Protein AF-V4AV56-F1 (afdb_monomer_lite)

Foldseek 3Di:
DDDPPPPPPPDDPDPPDKDKDKCLVQLQQPQADDAQWAKAWDAKAFFQDRHHDDPQLVLQCCVQGGLARGRNQFSSCLLVVCQCVPPDPRRNTMMIIIDIDRHDSQWDKHWLLDPPRAADAAPDQFAKDWDFKAAFTNRHGDDPVLVCVCCVQGGRHRGDHSVVNCVVPVVRSVPPRSSRNTIMIIIHTDHSVCSVVCVVPPDD

pLDDT: mean 80.79, std 15.7, range [29.0, 95.06]

Radius of gyration: 19.49 Å; chains: 1; bounding box: 40×67×51 Å

Organism: Lottia gigantea (NCBI:txid225164)

Sequence (204 aa):
MWTIVKKFQHRKPYPDKLYSSEICSSNGHDIQCGEGEKVAIKNLECGSGSHACAPFINRTIFAVCNGQRYCGDLDLRSMVNVYCDNLVVSARKIDVYYRCETGTSTSCRVNVCPENSPGLKCLNGGVIHVKKVFCKYEGVICSWETYVTLYTLCEARSQCSAGALKTVLPVYCEEPEVSQRNVLVDYVCINSRYLFLLKNTDIR

Structure (mmCIF, N/CA/C/O backbone):
data_AF-V4AV56-F1
#
_entry.id   AF-V4AV56-F1
#
loop_
_atom_site.group_PDB
_atom_site.id
_atom_site.type_symbol
_atom_site.label_atom_id
_atom_site.label_alt_id
_atom_site.label_comp_id
_atom_site.label_asym_id
_atom_site.label_entity_id
_atom_site.label_seq_id
_atom_site.pdbx_PDB_ins_code
_atom_site.Cartn_x
_atom_site.Cartn_y
_atom_site.Cartn_z
_atom_site.occupancy
_atom_site.B_iso_or_equiv
_atom_site.auth_seq_id
_atom_site.auth_comp_id
_atom_site.auth_asym_id
_atom_site.auth_atom_id
_atom_site.pdbx_PDB_model_num
ATOM 1 N N . MET A 1 1 ? -26.982 -50.909 16.722 1.00 36.97 1 MET A N 1
ATOM 2 C CA . MET A 1 1 ? -25.858 -49.974 16.940 1.00 36.97 1 MET A CA 1
ATOM 3 C C . MET A 1 1 ? -25.319 -49.613 15.559 1.00 36.97 1 MET A C 1
ATOM 5 O O . MET A 1 1 ? -24.681 -50.453 14.945 1.00 36.97 1 MET A O 1
ATOM 9 N N . TRP A 1 2 ? -25.712 -48.468 14.992 1.00 29.00 2 TRP A N 1
ATOM 10 C CA . TRP A 1 2 ? -25.329 -48.076 13.626 1.00 29.00 2 TRP A CA 1
ATOM 11 C C . TRP A 1 2 ? -24.219 -47.027 13.688 1.00 29.00 2 TRP A C 1
ATOM 13 O O . TRP A 1 2 ? -24.427 -45.918 14.177 1.00 29.00 2 TRP A O 1
ATOM 23 N N . THR A 1 3 ? -23.033 -47.400 13.217 1.00 36.12 3 THR A N 1
ATOM 24 C CA . THR A 1 3 ? -21.854 -46.537 13.147 1.00 36.12 3 THR A CA 1
ATOM 25 C C . THR A 1 3 ? -22.002 -45.586 11.961 1.00 36.12 3 THR A C 1
ATOM 27 O O . THR A 1 3 ? -21.909 -45.998 10.806 1.00 36.12 3 THR A O 1
ATOM 30 N N . ILE A 1 4 ? -22.241 -44.301 12.228 1.00 40.47 4 ILE A N 1
ATOM 31 C CA . ILE A 1 4 ? -22.214 -43.254 11.201 1.00 40.47 4 ILE A CA 1
ATOM 32 C C . ILE A 1 4 ? -20.749 -42.987 10.848 1.00 40.47 4 ILE A C 1
ATOM 34 O O . ILE A 1 4 ? -20.041 -42.263 11.547 1.00 40.47 4 ILE A O 1
ATOM 38 N N . VAL A 1 5 ? -20.291 -43.567 9.741 1.00 38.03 5 VAL A N 1
ATOM 39 C CA . VAL A 1 5 ? -19.028 -43.185 9.104 1.00 38.03 5 VAL A CA 1
ATOM 40 C C . VAL A 1 5 ? -19.242 -41.815 8.456 1.00 38.03 5 VAL A C 1
ATOM 42 O O . VAL A 1 5 ? -19.832 -41.706 7.380 1.00 38.03 5 VAL A O 1
ATOM 45 N N . LYS A 1 6 ? -18.787 -40.743 9.117 1.00 40.00 6 LYS A N 1
ATOM 46 C CA . LYS A 1 6 ? -18.680 -39.417 8.494 1.00 40.00 6 LYS A CA 1
ATOM 47 C C . LYS A 1 6 ? -17.660 -39.509 7.358 1.00 40.00 6 LYS A C 1
ATOM 49 O O . LYS A 1 6 ? -16.456 -39.472 7.596 1.00 40.00 6 LYS A O 1
ATOM 54 N N . LYS A 1 7 ? -18.141 -39.621 6.117 1.00 34.41 7 LYS A N 1
ATOM 55 C CA . LYS A 1 7 ? -17.337 -39.338 4.924 1.00 34.41 7 LYS A CA 1
ATOM 56 C C . LYS A 1 7 ? -16.814 -37.909 5.052 1.00 34.41 7 LYS A C 1
ATOM 58 O O . LYS A 1 7 ? -17.582 -36.956 4.937 1.00 34.41 7 LYS A O 1
ATOM 63 N N . PHE A 1 8 ? -15.513 -37.771 5.295 1.00 38.09 8 PHE A N 1
ATOM 64 C CA . PHE A 1 8 ? -14.785 -36.542 5.019 1.00 38.09 8 PHE A CA 1
ATOM 65 C C . PHE A 1 8 ? -15.005 -36.219 3.539 1.00 38.09 8 PHE A C 1
ATOM 67 O O . PHE A 1 8 ? -14.462 -36.876 2.653 1.00 38.09 8 PHE A O 1
ATOM 74 N N . GLN A 1 9 ? -15.869 -35.242 3.264 1.00 34.97 9 GLN A N 1
ATOM 75 C CA . GLN A 1 9 ? -15.923 -34.614 1.956 1.00 34.97 9 GLN A CA 1
ATOM 76 C C . GLN A 1 9 ? -14.576 -33.925 1.750 1.00 34.97 9 GLN A C 1
ATOM 78 O O . GLN A 1 9 ? -14.313 -32.864 2.317 1.00 34.97 9 GLN A O 1
ATOM 83 N N . HIS A 1 10 ? -13.714 -34.552 0.951 1.00 34.09 10 HIS A N 1
ATOM 84 C CA . HIS A 1 10 ? -12.633 -33.861 0.269 1.00 34.09 10 HIS A CA 1
ATOM 85 C C . HIS A 1 10 ? -13.235 -32.618 -0.392 1.00 34.09 10 HIS A C 1
ATOM 87 O O . HIS A 1 10 ? -14.027 -32.728 -1.331 1.00 34.09 10 HIS A O 1
ATOM 93 N N . ARG A 1 11 ? -12.908 -31.431 0.135 1.00 38.03 11 ARG A N 1
ATOM 94 C CA . ARG A 1 11 ? -13.179 -30.175 -0.562 1.00 38.03 11 ARG A CA 1
ATOM 95 C C . ARG A 1 11 ? -12.502 -30.292 -1.924 1.00 38.03 11 ARG A C 1
ATOM 97 O O . ARG A 1 11 ? -11.294 -30.513 -1.988 1.00 38.03 11 ARG A O 1
ATOM 104 N N . LYS A 1 12 ? -13.290 -30.208 -2.997 1.00 33.47 12 LYS A N 1
ATOM 105 C CA . LYS A 1 12 ? -12.759 -30.091 -4.357 1.00 33.47 12 LYS A CA 1
ATOM 106 C C . LYS A 1 12 ? -11.788 -28.897 -4.386 1.00 33.47 12 LYS A C 1
ATOM 108 O O . LYS A 1 12 ? -12.132 -27.867 -3.801 1.00 33.47 12 LYS A O 1
ATOM 113 N N . PRO A 1 13 ? -10.606 -29.019 -5.014 1.00 45.25 13 PRO A N 1
ATOM 114 C CA . PRO A 1 13 ? -9.716 -27.882 -5.195 1.00 45.25 13 PRO A CA 1
ATOM 115 C C . PRO A 1 13 ? -10.473 -26.808 -5.983 1.00 45.25 13 PRO A C 1
ATOM 117 O O . PRO A 1 13 ? -11.086 -27.103 -7.011 1.00 45.25 13 PRO A O 1
ATOM 120 N N . TYR A 1 14 ? -10.506 -25.590 -5.443 1.00 48.38 14 TYR A N 1
ATOM 121 C CA . TYR A 1 14 ? -11.048 -24.419 -6.129 1.00 48.38 14 TYR A CA 1
ATOM 122 C C . TYR A 1 14 ? -10.356 -24.258 -7.494 1.00 48.38 14 TYR A C 1
ATOM 124 O O . TYR A 1 14 ? -9.197 -24.656 -7.628 1.00 48.38 14 TYR A O 1
ATOM 132 N N . PRO A 1 15 ? -11.037 -23.719 -8.522 1.00 51.00 15 PRO A N 1
ATOM 133 C CA . PRO A 1 15 ? -10.416 -23.539 -9.824 1.00 51.00 15 PRO A CA 1
ATOM 134 C C . PRO A 1 15 ? -9.201 -22.619 -9.687 1.00 51.00 15 PRO A C 1
ATOM 136 O O . PRO A 1 15 ? -9.301 -21.503 -9.183 1.00 51.00 15 PRO A O 1
ATOM 139 N N . ASP A 1 16 ? -8.064 -23.118 -10.160 1.00 66.62 16 ASP A N 1
ATOM 140 C CA . ASP A 1 16 ? -6.722 -22.536 -10.105 1.00 66.62 16 ASP A CA 1
ATOM 141 C C . ASP A 1 16 ? -6.573 -21.310 -11.037 1.00 66.62 16 ASP A C 1
ATOM 143 O O . ASP A 1 16 ? -5.622 -21.190 -11.811 1.00 66.62 16 ASP A O 1
ATOM 147 N N . LYS A 1 17 ? -7.555 -20.400 -11.030 1.00 85.75 17 LYS A N 1
ATOM 148 C CA . LYS A 1 17 ? -7.586 -19.249 -11.934 1.00 85.75 17 LYS A CA 1
ATOM 149 C C . LYS A 1 17 ? -6.488 -18.266 -11.538 1.00 85.75 17 LYS A C 1
ATOM 151 O O . LYS A 1 17 ? -6.514 -17.680 -10.458 1.00 85.75 17 LYS A O 1
ATOM 156 N N . LEU A 1 18 ? -5.517 -18.115 -12.431 1.00 92.81 18 LEU A N 1
ATOM 157 C CA . LEU A 1 18 ? -4.477 -17.103 -12.338 1.00 92.81 18 LEU A CA 1
ATOM 158 C C . LEU A 1 18 ? -5.011 -15.794 -12.930 1.00 92.81 18 LEU A C 1
ATOM 160 O O . LEU A 1 18 ? -5.512 -15.780 -14.054 1.00 92.81 18 LEU A O 1
ATOM 164 N N . TYR A 1 19 ? -4.912 -14.718 -12.160 1.00 94.19 19 TYR A N 1
ATOM 165 C CA . TYR A 1 19 ? -5.236 -13.359 -12.577 1.00 94.19 19 TYR A CA 1
ATOM 166 C C . TYR A 1 19 ? -3.949 -12.606 -12.904 1.00 94.19 19 TYR A C 1
ATOM 168 O O . TYR A 1 19 ? -2.897 -12.910 -12.339 1.00 94.19 19 TYR A O 1
ATOM 176 N N . SER A 1 20 ? -4.044 -11.620 -13.791 1.00 93.31 20 SER A N 1
ATOM 177 C CA . SER A 1 20 ? -2.953 -10.710 -14.135 1.00 93.31 20 SER A CA 1
ATOM 178 C C . SER A 1 20 ? -3.416 -9.265 -13.988 1.00 93.31 20 SER A C 1
ATOM 180 O O . SER A 1 20 ? -4.529 -8.942 -14.402 1.00 93.31 20 SER A O 1
ATOM 182 N N . SER A 1 21 ? -2.563 -8.405 -13.441 1.00 93.62 21 SER A N 1
ATOM 183 C CA . SER A 1 21 ? -2.812 -6.968 -13.293 1.00 93.62 21 SER A CA 1
ATOM 184 C C . SER A 1 21 ? -1.551 -6.185 -13.626 1.00 93.62 21 SER A C 1
ATOM 186 O O . SER A 1 21 ? -0.475 -6.546 -13.161 1.00 93.62 21 SER A O 1
ATOM 188 N N . GLU A 1 22 ? -1.687 -5.084 -14.357 1.00 92.75 22 GLU A N 1
ATOM 189 C CA . GLU A 1 22 ? -0.562 -4.233 -14.755 1.00 92.75 22 GLU A CA 1
ATOM 190 C C . GLU A 1 22 ? -0.519 -2.991 -13.850 1.00 92.75 22 GLU A C 1
ATOM 192 O O . GLU A 1 22 ? -1.458 -2.193 -13.833 1.00 92.75 22 GLU A O 1
ATOM 197 N N . ILE A 1 23 ? 0.518 -2.849 -13.018 1.00 92.31 23 ILE A N 1
ATOM 198 C CA . ILE A 1 23 ? 0.554 -1.814 -11.965 1.00 92.31 23 ILE A CA 1
ATOM 199 C C . ILE A 1 23 ? 0.694 -0.404 -12.541 1.00 92.31 23 ILE A C 1
ATOM 201 O O . ILE A 1 23 ? 0.105 0.528 -11.991 1.00 92.31 23 ILE A O 1
ATOM 205 N N . CYS A 1 24 ? 1.469 -0.209 -13.609 1.00 89.81 24 CYS A N 1
ATOM 206 C CA . CYS A 1 24 ? 1.784 1.137 -14.077 1.00 89.81 24 CYS A CA 1
ATOM 207 C C . CYS A 1 24 ? 0.565 1.855 -14.670 1.00 89.81 24 CYS A C 1
ATOM 209 O O . CYS A 1 24 ? 0.517 3.083 -14.601 1.00 89.81 24 CYS A O 1
ATOM 211 N N . SER A 1 25 ? -0.432 1.125 -15.181 1.00 87.69 25 SER A N 1
ATOM 212 C CA . SER A 1 25 ? -1.730 1.683 -15.589 1.00 87.69 25 SER A CA 1
ATOM 213 C C . SER A 1 25 ? -2.788 1.656 -14.484 1.00 87.69 25 SER A C 1
ATOM 215 O O . SER A 1 25 ? -3.523 2.630 -14.340 1.00 87.69 25 SER A O 1
ATOM 217 N N . SER A 1 26 ? -2.873 0.581 -13.693 1.00 86.56 26 SER A N 1
ATOM 218 C CA . SER A 1 26 ? -3.973 0.386 -12.731 1.00 86.56 26 SER A CA 1
ATOM 219 C C . SER A 1 26 ? -3.709 0.947 -11.335 1.00 86.56 26 SER A C 1
ATOM 221 O O . SER A 1 26 ? -4.614 0.966 -10.507 1.00 86.56 26 SER A O 1
ATOM 223 N N . ASN A 1 27 ? -2.470 1.322 -11.012 1.00 87.94 27 ASN A N 1
ATOM 224 C CA . ASN A 1 27 ? -2.034 1.654 -9.650 1.00 87.94 27 ASN A CA 1
ATOM 225 C C . ASN A 1 27 ? -2.325 0.558 -8.597 1.00 87.94 27 ASN A C 1
ATOM 227 O O . ASN A 1 27 ? -2.362 0.824 -7.397 1.00 87.94 27 ASN A O 1
ATOM 231 N N . GLY A 1 28 ? -2.546 -0.688 -9.030 1.00 86.94 28 GLY A N 1
ATOM 232 C CA . GLY A 1 28 ? -2.928 -1.793 -8.148 1.00 86.94 28 GLY A CA 1
ATOM 233 C C . GLY A 1 28 ? -4.425 -1.900 -7.848 1.00 86.94 28 GLY A C 1
ATOM 234 O O . GLY A 1 28 ? -4.807 -2.796 -7.095 1.00 86.94 28 GLY A O 1
ATOM 235 N N . HIS A 1 29 ? -5.278 -1.049 -8.433 1.00 87.75 29 HIS A N 1
ATOM 236 C CA . HIS A 1 29 ? -6.737 -1.119 -8.262 1.00 87.75 29 HIS A CA 1
ATOM 237 C C . HIS A 1 29 ? -7.338 -2.445 -8.753 1.00 87.75 29 HIS A C 1
ATOM 239 O O . HIS A 1 29 ? -8.328 -2.909 -8.192 1.00 87.75 29 HIS A O 1
ATOM 245 N N . ASP A 1 30 ? -6.704 -3.099 -9.726 1.00 91.88 30 ASP A N 1
ATOM 246 C CA . ASP A 1 30 ? -7.193 -4.362 -10.289 1.00 91.88 30 ASP A CA 1
ATOM 247 C C . ASP A 1 30 ? -6.760 -5.600 -9.478 1.00 91.88 30 ASP A C 1
ATOM 249 O O . ASP A 1 30 ? -7.160 -6.728 -9.782 1.00 91.88 30 ASP A O 1
ATOM 253 N N . ILE A 1 31 ? -5.947 -5.423 -8.429 1.00 92.50 31 ILE A N 1
ATOM 254 C CA . ILE A 1 31 ? -5.491 -6.510 -7.555 1.00 92.50 31 ILE A CA 1
ATOM 255 C C . ILE A 1 31 ? -6.462 -6.625 -6.375 1.00 92.50 31 ILE A C 1
ATOM 257 O O . ILE A 1 31 ? -6.295 -5.973 -5.337 1.00 92.50 31 ILE A O 1
ATOM 261 N N . GLN A 1 32 ? -7.489 -7.462 -6.541 1.00 91.94 32 GLN A N 1
ATOM 262 C CA . GLN A 1 32 ? -8.515 -7.695 -5.526 1.00 91.94 32 GLN A CA 1
ATOM 263 C C . GLN A 1 32 ? -9.018 -9.143 -5.499 1.00 91.94 32 GLN A C 1
ATOM 265 O O . GLN A 1 32 ? -9.059 -9.819 -6.524 1.00 91.94 32 GLN A O 1
ATOM 270 N N . CYS A 1 33 ? -9.466 -9.586 -4.326 1.00 90.12 33 CYS A N 1
ATOM 271 C CA . CYS A 1 33 ? -10.107 -10.880 -4.103 1.00 90.12 33 CYS A CA 1
ATOM 272 C C . CYS A 1 33 ? -11.464 -10.737 -3.398 1.00 90.12 33 CYS A C 1
ATOM 274 O O . CYS A 1 33 ? -11.784 -9.686 -2.834 1.00 90.12 33 CYS A O 1
ATOM 276 N N . GLY A 1 34 ? -12.272 -11.801 -3.440 1.00 86.56 34 GLY A N 1
ATOM 277 C CA . GLY A 1 34 ? -13.596 -11.830 -2.826 1.00 86.56 34 GLY A CA 1
ATOM 278 C C . GLY A 1 34 ? -13.567 -11.804 -1.295 1.00 86.56 34 GLY A C 1
ATOM 279 O O . GLY A 1 34 ? -12.519 -11.808 -0.644 1.00 86.56 34 GLY A O 1
ATOM 280 N N . GLU A 1 35 ? -14.750 -11.774 -0.681 1.00 82.81 35 GLU A N 1
ATOM 281 C CA . GLU A 1 35 ? -14.861 -11.944 0.770 1.00 82.81 35 GLU A CA 1
ATOM 282 C C . GLU A 1 35 ? -14.357 -13.326 1.212 1.00 82.81 35 GLU A C 1
ATOM 284 O O . GLU A 1 35 ? -14.666 -14.343 0.597 1.00 82.81 35 GLU A O 1
ATOM 289 N N . GLY A 1 36 ? -13.580 -13.366 2.300 1.00 82.19 36 GLY A N 1
ATOM 290 C CA . GLY A 1 36 ? -12.980 -14.607 2.808 1.00 82.19 36 GLY A CA 1
ATOM 291 C C . GLY A 1 36 ? -11.763 -15.105 2.019 1.00 82.19 36 GLY A C 1
ATOM 292 O O . GLY A 1 36 ? -11.238 -16.179 2.329 1.00 82.19 36 GLY A O 1
ATOM 293 N N . GLU A 1 37 ? -11.303 -14.329 1.038 1.00 89.44 37 GLU A N 1
ATOM 294 C CA . GLU A 1 37 ? -10.126 -14.615 0.227 1.00 89.44 37 GLU A CA 1
ATOM 295 C C . GLU A 1 37 ? -9.027 -13.568 0.429 1.00 89.44 37 GLU A C 1
ATOM 297 O O . GLU A 1 37 ? -9.255 -12.445 0.894 1.00 89.44 37 GLU A O 1
ATOM 302 N N . LYS A 1 38 ? -7.813 -13.951 0.042 1.00 90.81 38 LYS A N 1
ATOM 303 C CA . LYS A 1 38 ? -6.632 -13.092 0.039 1.00 90.81 38 LYS A CA 1
ATOM 304 C C . LYS A 1 38 ? -5.843 -13.262 -1.251 1.00 90.81 38 LYS A C 1
ATOM 306 O O . LYS A 1 38 ? -5.797 -14.348 -1.830 1.00 90.81 38 LYS A O 1
ATOM 311 N N . VAL A 1 39 ? -5.178 -12.189 -1.652 1.00 92.50 39 VAL A N 1
ATOM 312 C CA . VAL A 1 39 ? -4.242 -12.147 -2.769 1.00 92.50 39 VAL A CA 1
ATOM 313 C C . VAL A 1 39 ? -3.026 -12.999 -2.418 1.00 92.50 39 VAL A C 1
ATOM 315 O O . VAL A 1 39 ? -2.358 -12.771 -1.410 1.00 92.50 39 VAL A O 1
ATOM 318 N N . ALA A 1 40 ? -2.729 -13.977 -3.263 1.00 93.56 40 ALA A N 1
ATOM 319 C CA . ALA A 1 40 ? -1.521 -14.783 -3.223 1.00 93.56 40 ALA A CA 1
ATOM 320 C C . ALA A 1 40 ? -0.735 -14.544 -4.512 1.00 93.56 40 ALA A C 1
ATOM 322 O O . ALA A 1 40 ? -1.078 -15.080 -5.572 1.00 93.56 40 ALA A O 1
ATOM 323 N N . ILE A 1 41 ? 0.305 -13.718 -4.431 1.00 93.75 41 ILE A N 1
ATOM 324 C CA . ILE A 1 41 ? 1.138 -13.380 -5.587 1.00 93.75 41 ILE A CA 1
ATOM 325 C C . ILE A 1 41 ? 1.972 -14.604 -5.963 1.00 93.75 41 ILE A C 1
ATOM 327 O O . ILE A 1 41 ? 2.577 -15.252 -5.108 1.00 93.75 41 ILE A O 1
ATOM 331 N N . LYS A 1 42 ? 1.962 -14.950 -7.250 1.00 94.19 42 LYS A N 1
ATOM 332 C CA . LYS A 1 42 ? 2.682 -16.101 -7.803 1.00 94.19 42 LYS A CA 1
ATOM 333 C C . LYS A 1 42 ? 3.918 -15.679 -8.574 1.00 94.19 42 LYS A C 1
ATOM 335 O O . LYS A 1 42 ? 4.949 -16.326 -8.436 1.00 94.19 42 LYS A O 1
ATOM 340 N N . ASN A 1 43 ? 3.817 -14.614 -9.366 1.00 92.25 43 ASN A N 1
ATOM 341 C CA . ASN A 1 43 ? 4.941 -14.101 -10.137 1.00 92.25 43 ASN A CA 1
ATOM 342 C C . ASN A 1 43 ? 4.799 -12.601 -10.421 1.00 92.25 43 ASN A C 1
ATOM 344 O O . ASN A 1 43 ? 3.695 -12.055 -10.376 1.00 92.25 43 ASN A O 1
ATOM 348 N N . LEU A 1 44 ? 5.927 -11.970 -10.743 1.00 92.62 44 LEU A N 1
ATOM 349 C CA . LEU A 1 44 ? 6.035 -10.589 -11.198 1.00 92.62 44 LEU A CA 1
ATOM 350 C C . LEU A 1 44 ? 6.928 -10.539 -12.436 1.00 92.62 44 LEU A C 1
ATOM 352 O O . LEU A 1 44 ? 8.053 -11.043 -12.405 1.00 92.62 44 LEU A O 1
ATOM 356 N N . GLU A 1 45 ? 6.446 -9.900 -13.493 1.00 92.12 45 GLU A N 1
ATOM 357 C CA . GLU A 1 45 ? 7.205 -9.672 -14.724 1.00 92.12 45 GLU A CA 1
ATOM 358 C C . GLU A 1 45 ? 7.337 -8.172 -14.987 1.00 92.12 45 GLU A C 1
ATOM 360 O O . GLU A 1 45 ? 6.408 -7.407 -14.731 1.00 92.12 45 GLU A O 1
ATOM 365 N N . CYS A 1 46 ? 8.500 -7.747 -15.479 1.00 89.00 46 CYS A N 1
ATOM 366 C CA . CYS A 1 46 ? 8.800 -6.343 -15.737 1.00 89.00 46 CYS A CA 1
ATOM 367 C C . CYS A 1 46 ? 9.214 -6.108 -17.196 1.00 89.00 46 CYS A C 1
ATOM 369 O O . CYS A 1 46 ? 10.061 -6.815 -17.734 1.00 89.00 46 CYS A O 1
ATOM 371 N N . GLY A 1 47 ? 8.678 -5.054 -17.812 1.00 83.62 47 GLY A N 1
ATOM 372 C CA . GLY A 1 47 ? 8.936 -4.674 -19.202 1.00 83.62 47 GLY A CA 1
ATOM 373 C C . GLY A 1 47 ? 8.201 -5.524 -20.246 1.00 83.62 47 GLY A C 1
ATOM 374 O O . GLY A 1 47 ? 7.307 -6.313 -19.949 1.00 83.62 47 GLY A O 1
ATOM 375 N N . SER A 1 48 ? 8.549 -5.325 -21.515 1.00 70.94 48 SER A N 1
ATOM 376 C CA . SER A 1 48 ? 7.979 -6.041 -22.652 1.00 70.94 48 SER A CA 1
ATOM 377 C C . SER A 1 48 ? 8.619 -7.428 -22.774 1.00 70.94 48 SER A C 1
ATOM 379 O O . SER A 1 48 ? 9.657 -7.592 -23.415 1.00 70.94 48 SER A O 1
ATOM 381 N N . GLY A 1 49 ? 8.010 -8.419 -22.124 1.00 65.69 49 GLY A N 1
ATOM 382 C CA . GLY A 1 49 ? 8.414 -9.831 -22.131 1.00 65.69 49 GLY A CA 1
ATOM 383 C C . GLY A 1 49 ? 8.475 -10.419 -20.718 1.00 65.69 49 GLY A C 1
ATOM 384 O O . GLY A 1 49 ? 8.407 -9.678 -19.746 1.00 65.69 49 GLY A O 1
ATOM 385 N N . SER A 1 50 ? 8.660 -11.736 -20.595 1.00 70.75 50 SER A N 1
ATOM 386 C CA . SER A 1 50 ? 8.739 -12.450 -19.305 1.00 70.75 50 SER A CA 1
ATOM 387 C C . SER A 1 50 ? 10.075 -12.249 -18.571 1.00 70.75 50 SER A C 1
ATOM 389 O O . SER A 1 50 ? 10.763 -13.209 -18.223 1.00 70.75 50 SER A O 1
ATOM 391 N N . HIS A 1 51 ? 10.485 -10.995 -18.367 1.00 80.50 51 HIS A N 1
ATOM 392 C CA . HIS A 1 51 ? 11.697 -10.671 -17.615 1.00 80.50 51 HIS A CA 1
ATOM 393 C C . HIS A 1 51 ? 11.368 -10.572 -16.130 1.00 80.50 51 HIS A C 1
ATOM 395 O O . HIS A 1 51 ? 10.390 -9.938 -15.733 1.00 80.50 51 HIS A O 1
ATOM 401 N N . ALA A 1 52 ? 12.222 -11.162 -15.298 1.00 83.19 52 ALA A N 1
ATOM 402 C CA . ALA A 1 52 ? 12.107 -11.014 -13.858 1.00 83.19 52 ALA A CA 1
ATOM 403 C C . ALA A 1 52 ? 12.283 -9.541 -13.456 1.00 83.19 52 ALA A C 1
ATOM 405 O O . ALA A 1 52 ? 13.203 -8.856 -13.908 1.00 83.19 52 ALA A O 1
ATOM 406 N N . CYS A 1 53 ? 11.411 -9.063 -12.572 1.00 86.38 53 CYS A N 1
ATOM 407 C CA . CYS A 1 53 ? 11.562 -7.750 -11.960 1.00 86.38 53 CYS A CA 1
ATOM 408 C C . CYS A 1 53 ? 12.812 -7.669 -11.078 1.00 86.38 53 CYS A C 1
ATOM 410 O O . CYS A 1 53 ? 13.239 -8.662 -10.481 1.00 86.38 53 CYS A O 1
ATOM 412 N N . ALA A 1 54 ? 13.357 -6.459 -10.919 1.00 85.00 54 ALA A N 1
ATOM 413 C CA . ALA A 1 54 ? 14.423 -6.225 -9.954 1.00 85.00 54 ALA A CA 1
ATOM 414 C C . ALA A 1 54 ? 13.996 -6.674 -8.536 1.00 85.00 54 ALA A C 1
ATOM 416 O O . ALA A 1 54 ? 12.835 -6.482 -8.153 1.00 85.00 54 ALA A O 1
ATOM 417 N N . PRO A 1 55 ? 14.914 -7.223 -7.714 1.00 84.50 55 PRO A N 1
ATOM 418 C CA . PRO A 1 55 ? 14.564 -7.799 -6.414 1.00 84.50 55 PRO A CA 1
ATOM 419 C C . PRO A 1 55 ? 13.830 -6.852 -5.461 1.00 84.50 55 PRO A C 1
ATOM 421 O O . PRO A 1 55 ? 13.039 -7.306 -4.638 1.00 84.50 55 PRO A O 1
ATOM 424 N N . PHE A 1 56 ? 14.085 -5.544 -5.534 1.00 83.19 56 PHE A N 1
ATOM 425 C CA . PHE A 1 56 ? 13.391 -4.568 -4.691 1.00 83.19 56 PHE A CA 1
ATOM 426 C C . PHE A 1 56 ? 11.917 -4.400 -5.094 1.00 83.19 56 PHE A C 1
ATOM 428 O O . PHE A 1 56 ? 11.068 -4.393 -4.217 1.00 83.19 56 PHE A O 1
ATOM 435 N N . ILE A 1 57 ? 11.592 -4.367 -6.394 1.00 87.06 57 ILE A N 1
ATOM 436 C CA . ILE A 1 57 ? 10.206 -4.303 -6.897 1.00 87.06 57 ILE A CA 1
ATOM 437 C C . ILE A 1 57 ? 9.420 -5.513 -6.416 1.00 87.06 57 ILE A C 1
ATOM 439 O O . ILE A 1 57 ? 8.319 -5.381 -5.881 1.00 87.06 57 ILE A O 1
ATOM 443 N N . ASN A 1 58 ? 10.035 -6.687 -6.569 1.00 87.00 58 ASN A N 1
ATOM 444 C CA . ASN A 1 58 ? 9.456 -7.946 -6.142 1.00 87.00 58 ASN A CA 1
ATOM 445 C C . ASN A 1 58 ? 9.144 -7.914 -4.637 1.00 87.00 58 ASN A C 1
ATOM 447 O O . ASN A 1 58 ? 7.993 -8.071 -4.235 1.00 87.00 58 ASN A O 1
ATOM 451 N N . ARG A 1 59 ? 10.140 -7.573 -3.810 1.00 86.38 59 ARG A N 1
ATOM 452 C CA . ARG A 1 59 ? 9.965 -7.452 -2.356 1.00 86.38 59 ARG A CA 1
ATOM 453 C C . ARG A 1 59 ? 8.908 -6.423 -1.965 1.00 86.38 59 ARG A C 1
ATOM 455 O O . ARG A 1 59 ? 8.082 -6.738 -1.117 1.00 86.38 59 ARG A O 1
ATOM 462 N N . THR A 1 60 ? 8.891 -5.245 -2.586 1.00 86.31 60 THR A N 1
ATOM 463 C CA . THR A 1 60 ? 7.909 -4.194 -2.290 1.00 86.31 60 THR A CA 1
ATOM 464 C C . THR A 1 60 ? 6.494 -4.675 -2.573 1.00 86.31 60 THR A C 1
ATOM 466 O O . THR A 1 60 ? 5.672 -4.685 -1.661 1.00 86.31 60 THR A O 1
ATOM 469 N N . ILE A 1 61 ? 6.210 -5.144 -3.793 1.00 89.88 61 ILE A N 1
ATOM 470 C CA . ILE A 1 61 ? 4.856 -5.566 -4.177 1.00 89.88 61 ILE A CA 1
ATOM 471 C C . ILE A 1 61 ? 4.401 -6.758 -3.326 1.00 89.88 61 ILE A C 1
ATOM 473 O O . ILE A 1 61 ? 3.288 -6.744 -2.800 1.00 89.88 61 ILE A O 1
ATOM 477 N N . PHE A 1 62 ? 5.259 -7.761 -3.113 1.00 89.56 62 PHE A N 1
ATOM 478 C CA . PHE A 1 62 ? 4.922 -8.880 -2.231 1.00 89.56 62 PHE A CA 1
ATOM 479 C C . PHE A 1 62 ? 4.643 -8.425 -0.799 1.00 89.56 62 PHE A C 1
ATOM 481 O O . PHE A 1 62 ? 3.634 -8.834 -0.230 1.00 89.56 62 PHE A O 1
ATOM 488 N N . ALA A 1 63 ? 5.487 -7.572 -0.219 1.00 84.56 63 ALA A N 1
ATOM 489 C CA . ALA A 1 63 ? 5.324 -7.122 1.160 1.00 84.56 63 ALA A CA 1
ATOM 490 C C . ALA A 1 63 ? 4.009 -6.365 1.373 1.00 84.56 63 ALA A C 1
ATOM 492 O O . ALA A 1 63 ? 3.370 -6.528 2.417 1.00 84.56 63 ALA A O 1
ATOM 493 N N . VAL A 1 64 ? 3.596 -5.551 0.397 1.00 86.75 64 VAL A N 1
ATOM 494 C CA . VAL A 1 64 ? 2.418 -4.691 0.544 1.00 86.75 64 VAL A CA 1
ATOM 495 C C . VAL A 1 64 ? 1.116 -5.397 0.169 1.00 86.75 64 VAL A C 1
ATOM 497 O O . VAL A 1 64 ? 0.139 -5.229 0.897 1.00 86.75 64 VAL A O 1
ATOM 500 N N . CYS A 1 65 ? 1.113 -6.218 -0.886 1.00 89.44 65 CYS A N 1
ATOM 501 C CA . CYS A 1 65 ? -0.098 -6.819 -1.451 1.00 89.44 65 CYS A CA 1
ATOM 502 C C . CYS A 1 65 ? -0.371 -8.257 -1.037 1.00 89.44 65 CYS A C 1
ATOM 504 O O . CYS A 1 65 ? -1.530 -8.667 -0.945 1.00 89.44 65 CYS A O 1
ATOM 506 N N . ASN A 1 66 ? 0.670 -9.060 -0.831 1.00 90.62 66 ASN A N 1
ATOM 507 C CA . ASN A 1 66 ? 0.467 -10.475 -0.571 1.00 90.62 66 ASN A CA 1
ATOM 508 C C . ASN A 1 66 ? -0.228 -10.666 0.787 1.00 90.62 66 ASN A C 1
ATOM 510 O O . ASN A 1 66 ? 0.192 -10.127 1.809 1.00 90.62 66 ASN A O 1
ATOM 514 N N . GLY A 1 67 ? -1.308 -11.442 0.797 1.00 88.62 67 GLY A N 1
ATOM 515 C CA . GLY A 1 67 ? -2.158 -11.654 1.964 1.00 88.62 67 GLY A CA 1
ATOM 516 C C . GLY A 1 67 ? -3.226 -10.580 2.196 1.00 88.62 67 GLY A C 1
ATOM 517 O O . GLY A 1 67 ? -4.045 -10.759 3.099 1.00 88.62 67 GLY A O 1
ATOM 518 N N . GLN A 1 68 ? -3.265 -9.513 1.392 1.00 88.19 68 GLN A N 1
ATOM 519 C CA . GLN A 1 68 ? -4.335 -8.511 1.431 1.00 88.19 68 GLN A CA 1
ATOM 520 C C . GLN A 1 68 ? -5.544 -8.964 0.617 1.00 88.19 68 GLN A C 1
ATOM 522 O O . GLN A 1 68 ? -5.426 -9.800 -0.273 1.00 88.19 68 GLN A O 1
ATOM 527 N N . ARG A 1 69 ? -6.722 -8.400 0.895 1.00 88.69 69 ARG A N 1
ATOM 528 C CA . ARG A 1 69 ? -7.892 -8.584 0.021 1.00 88.69 69 ARG A CA 1
ATOM 529 C C . ARG A 1 69 ? -7.858 -7.653 -1.194 1.00 88.69 69 ARG A C 1
ATOM 531 O O . ARG A 1 69 ? -8.390 -8.009 -2.236 1.00 88.69 69 ARG A O 1
ATOM 538 N N . TYR A 1 70 ? -7.274 -6.467 -1.045 1.00 88.44 70 TYR A N 1
ATOM 539 C CA . TYR A 1 70 ? -7.288 -5.393 -2.036 1.00 88.44 70 TYR A CA 1
ATOM 540 C C . TYR A 1 70 ? -6.031 -4.529 -1.899 1.00 88.44 70 TYR A C 1
ATOM 542 O O . TYR A 1 70 ? -5.583 -4.295 -0.775 1.00 88.44 70 TYR A O 1
ATOM 550 N N . CYS A 1 71 ? -5.483 -4.065 -3.025 1.00 88.19 71 CYS A N 1
ATOM 551 C CA . CYS A 1 71 ? -4.244 -3.284 -3.064 1.00 88.19 71 CYS A CA 1
ATOM 552 C C . CYS A 1 71 ? -4.349 -1.872 -3.648 1.00 88.19 71 CYS A C 1
ATOM 554 O O . CYS A 1 71 ? -3.352 -1.152 -3.633 1.00 88.19 71 CYS A O 1
ATOM 556 N N . GLY A 1 72 ? -5.498 -1.462 -4.186 1.00 82.88 72 GLY A N 1
ATOM 557 C CA . GLY A 1 72 ? -5.585 -0.184 -4.902 1.00 82.88 72 GLY A CA 1
ATOM 558 C C . GLY A 1 72 ? -5.358 1.051 -4.027 1.00 82.88 72 GLY A C 1
ATOM 559 O O . GLY A 1 72 ? -4.894 2.071 -4.520 1.00 82.88 72 GLY A O 1
ATOM 560 N N . ASP A 1 73 ? -5.583 0.950 -2.716 1.00 81.44 73 ASP A N 1
ATOM 561 C CA . ASP A 1 73 ? -5.385 2.067 -1.775 1.00 81.44 73 ASP A CA 1
ATOM 562 C C . ASP A 1 73 ? -3.922 2.217 -1.303 1.00 81.44 73 ASP A C 1
ATOM 564 O O . ASP A 1 73 ? -3.630 2.928 -0.336 1.00 81.44 73 ASP A O 1
ATOM 568 N N . LEU A 1 74 ? -2.987 1.507 -1.943 1.00 86.50 74 LEU A N 1
ATOM 569 C CA . LEU A 1 74 ? -1.573 1.491 -1.565 1.00 86.50 74 LEU A CA 1
ATOM 570 C C . LEU A 1 74 ? -0.713 2.444 -2.401 1.00 86.50 74 LEU A C 1
ATOM 572 O O . LEU A 1 74 ? 0.409 2.729 -1.995 1.00 86.50 74 LEU A O 1
ATOM 576 N N . ASP A 1 75 ? -1.230 2.951 -3.524 1.00 86.88 75 ASP A N 1
ATOM 577 C CA . ASP A 1 75 ? -0.479 3.765 -4.490 1.00 86.88 75 ASP A CA 1
ATOM 578 C C . ASP A 1 75 ? 0.777 3.047 -5.017 1.00 86.88 75 ASP A C 1
ATOM 580 O O . ASP A 1 75 ? 1.901 3.560 -4.995 1.00 86.88 75 ASP A O 1
ATOM 584 N N . LEU A 1 76 ? 0.583 1.796 -5.458 1.00 89.00 76 LEU A N 1
ATOM 585 C CA . LEU A 1 76 ? 1.677 0.910 -5.856 1.00 89.00 76 LEU A CA 1
ATOM 586 C C . LEU A 1 76 ? 2.550 1.511 -6.954 1.00 89.00 76 LEU A C 1
ATOM 588 O O . LEU A 1 76 ? 3.762 1.315 -6.913 1.00 89.00 76 LEU A O 1
ATOM 592 N N . ARG A 1 77 ? 1.962 2.244 -7.909 1.00 89.00 77 ARG A N 1
ATOM 593 C CA . ARG A 1 77 ? 2.681 2.876 -9.022 1.00 89.00 77 ARG A CA 1
ATOM 594 C C . ARG A 1 77 ? 3.754 3.831 -8.509 1.00 89.00 77 ARG A C 1
ATOM 596 O O . ARG A 1 77 ? 4.869 3.790 -9.020 1.00 89.00 77 ARG A O 1
ATOM 603 N N . SER A 1 78 ? 3.451 4.641 -7.496 1.00 84.94 78 SER A N 1
ATOM 604 C CA . SER A 1 78 ? 4.422 5.563 -6.895 1.00 84.94 78 SER A CA 1
ATOM 605 C C . SER A 1 78 ? 5.555 4.820 -6.187 1.00 84.94 78 SER A C 1
ATOM 607 O O . SER A 1 78 ? 6.715 5.213 -6.302 1.00 84.94 78 SER A O 1
ATOM 609 N N . MET A 1 79 ? 5.253 3.699 -5.518 1.00 85.19 79 MET A N 1
ATOM 610 C CA . MET A 1 79 ? 6.267 2.866 -4.850 1.00 85.19 79 MET A CA 1
ATOM 611 C C . MET A 1 79 ? 7.252 2.209 -5.827 1.00 85.19 79 MET A C 1
ATOM 613 O O . MET A 1 79 ? 8.380 1.890 -5.452 1.00 85.19 79 MET A O 1
ATOM 617 N N . VAL A 1 80 ? 6.829 1.989 -7.074 1.00 86.69 80 VAL A N 1
ATOM 618 C CA . VAL A 1 80 ? 7.609 1.322 -8.132 1.00 86.69 80 VAL A CA 1
ATOM 619 C C . VAL A 1 80 ? 7.883 2.237 -9.329 1.00 86.69 80 VAL A C 1
ATOM 621 O O . VAL A 1 80 ? 8.192 1.768 -10.428 1.00 86.69 80 VAL A O 1
ATOM 624 N N . ASN A 1 81 ? 7.795 3.553 -9.118 1.00 84.44 81 ASN A N 1
ATOM 625 C CA . ASN A 1 81 ? 7.824 4.572 -10.169 1.00 84.44 81 ASN A CA 1
ATOM 626 C C . ASN A 1 81 ? 9.065 4.499 -11.069 1.00 84.44 81 ASN A C 1
ATOM 628 O O . ASN A 1 81 ? 8.974 4.782 -12.257 1.00 84.44 81 ASN A O 1
ATOM 632 N N . VAL A 1 82 ? 10.200 4.032 -10.549 1.00 79.06 82 VAL A N 1
ATOM 633 C CA . VAL A 1 82 ? 11.447 3.866 -11.308 1.00 79.06 82 VAL A CA 1
ATOM 634 C C . VAL A 1 82 ? 11.288 2.960 -12.541 1.00 79.06 82 VAL A C 1
ATOM 636 O O . VAL A 1 82 ? 12.018 3.112 -13.520 1.00 79.06 82 VAL A O 1
ATOM 639 N N . TYR A 1 83 ? 10.311 2.046 -12.528 1.00 81.00 83 TYR A N 1
ATOM 640 C CA . TYR A 1 83 ? 9.922 1.248 -13.694 1.00 81.00 83 TYR A CA 1
ATOM 641 C C . TYR A 1 83 ? 8.800 1.906 -14.496 1.00 81.00 83 TYR A C 1
ATOM 643 O O . TYR A 1 83 ? 8.891 1.987 -15.720 1.00 81.00 83 TYR A O 1
ATOM 651 N N . CYS A 1 84 ? 7.758 2.404 -13.831 1.00 84.62 84 CYS A N 1
ATOM 652 C CA . CYS A 1 84 ? 6.594 2.964 -14.519 1.00 84.62 84 CYS A CA 1
ATOM 653 C C . CYS A 1 84 ? 6.890 4.265 -15.280 1.00 84.62 84 CYS A C 1
ATOM 655 O O . CYS A 1 84 ? 6.295 4.511 -16.328 1.00 84.62 84 CYS A O 1
ATOM 657 N N . ASP A 1 85 ? 7.854 5.052 -14.805 1.00 85.19 85 ASP A N 1
ATOM 658 C CA . ASP A 1 85 ? 8.258 6.328 -15.397 1.00 85.19 85 ASP A CA 1
ATOM 659 C C . ASP A 1 85 ? 9.593 6.214 -16.168 1.00 85.19 85 ASP A C 1
ATOM 661 O O . ASP A 1 85 ? 10.187 7.219 -16.561 1.00 85.19 85 ASP A O 1
ATOM 665 N N . ASN A 1 86 ? 10.071 4.988 -16.429 1.00 79.44 86 ASN A N 1
ATOM 666 C CA . ASN A 1 86 ? 11.328 4.726 -17.139 1.00 79.44 86 ASN A CA 1
ATOM 667 C C . ASN A 1 86 ? 11.347 5.392 -18.525 1.00 79.44 86 ASN A C 1
ATOM 669 O O . ASN A 1 86 ? 10.366 5.328 -19.243 1.00 79.44 86 ASN A O 1
ATOM 673 N N . LEU A 1 87 ? 12.442 5.994 -18.986 1.00 78.38 87 LEU A N 1
ATOM 674 C CA . LEU A 1 87 ? 12.473 6.655 -20.305 1.00 78.38 87 LEU A CA 1
ATOM 675 C C . LEU A 1 87 ? 12.181 5.710 -21.487 1.00 78.38 87 LEU A C 1
ATOM 677 O O . LEU A 1 87 ? 11.629 6.143 -22.498 1.00 78.38 87 LEU A O 1
ATOM 681 N N . VAL A 1 88 ? 12.488 4.422 -21.353 1.00 78.25 88 VAL A N 1
ATOM 682 C CA . VAL A 1 88 ? 12.240 3.407 -22.377 1.00 78.25 88 VAL A CA 1
ATOM 683 C C . VAL A 1 88 ? 10.829 2.844 -22.208 1.00 78.25 88 VAL A C 1
ATOM 685 O O . VAL A 1 88 ? 10.557 2.084 -21.283 1.00 78.25 88 VAL A O 1
ATOM 688 N N . VAL A 1 89 ? 9.921 3.191 -23.126 1.00 73.12 89 VAL A N 1
ATOM 689 C CA . VAL A 1 89 ? 8.491 2.820 -23.060 1.00 73.12 89 VAL A CA 1
ATOM 690 C C . VAL A 1 89 ? 8.278 1.308 -22.972 1.00 73.12 89 VAL A C 1
ATOM 692 O O . VAL A 1 89 ? 7.431 0.854 -22.210 1.00 73.12 89 VAL A O 1
ATOM 695 N N . SER A 1 90 ? 9.079 0.515 -23.684 1.00 70.75 90 SER A N 1
ATOM 696 C CA . SER A 1 90 ? 8.989 -0.947 -23.637 1.00 70.75 90 SER A CA 1
ATOM 697 C C . SER A 1 90 ? 9.372 -1.538 -22.272 1.00 70.75 90 SER A C 1
ATOM 699 O O . SER A 1 90 ? 8.997 -2.665 -21.977 1.00 70.75 90 SER A O 1
ATOM 701 N N . ALA A 1 91 ? 10.055 -0.788 -21.402 1.00 72.62 91 ALA A N 1
ATOM 702 C CA . ALA A 1 91 ? 10.375 -1.202 -20.036 1.00 72.62 91 ALA A CA 1
ATOM 703 C C . ALA A 1 91 ? 9.322 -0.759 -18.995 1.00 72.62 91 ALA A C 1
ATOM 705 O O . ALA A 1 91 ? 9.389 -1.201 -17.848 1.00 72.62 91 ALA A O 1
ATOM 706 N N . ARG A 1 92 ? 8.339 0.076 -19.376 1.00 84.62 92 ARG A N 1
ATOM 707 C CA . ARG A 1 92 ? 7.299 0.633 -18.485 1.00 84.62 92 ARG A CA 1
ATOM 708 C C . ARG A 1 92 ? 6.138 -0.331 -18.268 1.00 84.62 92 ARG A C 1
ATOM 710 O O . ARG A 1 92 ? 4.998 -0.040 -18.622 1.00 84.62 92 ARG A O 1
ATOM 717 N N . LYS A 1 93 ? 6.429 -1.507 -17.734 1.00 87.88 93 LYS A N 1
ATOM 718 C CA . LYS A 1 93 ? 5.393 -2.498 -17.456 1.00 87.88 93 LYS A CA 1
ATOM 719 C C . LYS A 1 93 ? 5.751 -3.284 -16.217 1.00 87.88 93 LYS A C 1
ATOM 721 O O . LYS A 1 93 ? 6.902 -3.693 -16.083 1.00 87.88 93 LYS A O 1
ATOM 726 N N . ILE A 1 94 ? 4.777 -3.498 -15.342 1.00 91.62 94 ILE A N 1
ATOM 727 C CA . ILE A 1 94 ? 4.907 -4.434 -14.227 1.00 91.62 94 ILE A CA 1
ATOM 728 C C . ILE A 1 94 ? 3.630 -5.261 -14.167 1.00 91.62 94 ILE A C 1
ATOM 730 O O . ILE A 1 94 ? 2.595 -4.772 -13.711 1.00 91.62 94 ILE A O 1
ATOM 734 N N . ASP A 1 95 ? 3.713 -6.506 -14.621 1.00 92.75 95 ASP A N 1
ATOM 735 C CA . ASP A 1 95 ? 2.616 -7.462 -14.556 1.00 92.75 95 ASP A CA 1
ATOM 736 C C . ASP A 1 95 ? 2.706 -8.276 -13.265 1.00 92.75 95 ASP A C 1
ATOM 738 O O . ASP A 1 95 ? 3.711 -8.928 -12.971 1.00 92.75 95 ASP A O 1
ATOM 742 N N . VAL A 1 96 ? 1.623 -8.263 -12.496 1.00 94.19 96 VAL A N 1
ATOM 743 C CA . VAL A 1 96 ? 1.440 -9.069 -11.291 1.00 94.19 96 VAL A CA 1
ATOM 744 C C . VAL A 1 96 ? 0.541 -10.239 -11.611 1.00 94.19 96 VAL A C 1
ATOM 746 O O . VAL A 1 96 ? -0.626 -10.049 -11.947 1.00 94.19 96 VAL A O 1
ATOM 749 N N . TYR A 1 97 ? 1.055 -11.447 -11.418 1.00 94.50 97 TYR A N 1
ATOM 750 C CA . TYR A 1 97 ? 0.279 -12.670 -11.536 1.00 94.50 97 TYR A CA 1
ATOM 751 C C . TYR A 1 97 ? -0.078 -13.181 -10.148 1.00 94.50 97 TYR A C 1
ATOM 753 O O . TYR A 1 97 ? 0.806 -13.484 -9.341 1.00 94.50 97 TYR A O 1
ATOM 761 N N . TYR A 1 98 ? -1.370 -13.294 -9.856 1.00 95.06 98 TYR A N 1
ATOM 762 C CA . TYR A 1 98 ? -1.855 -13.638 -8.522 1.00 95.06 98 TYR A CA 1
ATOM 763 C C . TYR A 1 98 ? -3.042 -14.600 -8.557 1.00 95.06 98 TYR A C 1
ATOM 765 O O . TYR A 1 98 ? -3.708 -14.785 -9.576 1.00 95.06 98 TYR A O 1
ATOM 773 N N . ARG A 1 99 ? -3.297 -15.239 -7.417 1.00 94.88 99 ARG A N 1
ATOM 774 C CA . ARG A 1 99 ? -4.493 -16.049 -7.168 1.00 94.88 99 ARG A CA 1
ATOM 775 C C . ARG A 1 99 ? -5.247 -15.501 -5.969 1.00 94.88 99 ARG A C 1
ATOM 777 O O . ARG A 1 99 ? -4.649 -14.875 -5.097 1.00 94.88 99 ARG A O 1
ATOM 784 N N . CYS A 1 100 ? -6.536 -15.797 -5.916 1.00 92.56 100 CYS A N 1
ATOM 785 C CA . CYS A 1 100 ? -7.324 -15.623 -4.709 1.00 92.56 100 CYS A CA 1
ATOM 786 C C . CYS A 1 100 ? -7.368 -16.955 -3.973 1.00 92.56 100 CYS A C 1
ATOM 788 O O . CYS A 1 100 ? -7.858 -17.955 -4.495 1.00 92.56 100 CYS A O 1
ATOM 790 N N . GLU A 1 101 ? -6.771 -16.983 -2.787 1.00 92.00 101 GLU A N 1
ATOM 791 C CA . GLU A 1 101 ? -6.732 -18.169 -1.941 1.00 92.00 101 GLU A CA 1
ATOM 792 C C . GLU A 1 101 ? -7.697 -18.000 -0.776 1.00 92.00 101 GLU A C 1
ATOM 794 O O . GLU A 1 101 ? -7.818 -16.912 -0.208 1.00 92.00 101 GLU A O 1
ATOM 799 N N . THR A 1 102 ? -8.355 -19.094 -0.380 1.00 88.38 102 THR A N 1
ATOM 800 C CA . THR A 1 102 ? -9.180 -19.095 0.827 1.00 88.38 102 THR A CA 1
ATOM 801 C C . THR A 1 102 ? -8.317 -18.730 2.028 1.00 88.38 102 THR A C 1
ATOM 803 O O . THR A 1 102 ? -7.316 -19.379 2.336 1.00 88.38 102 THR A O 1
ATOM 806 N N . GLY A 1 103 ? -8.725 -17.687 2.729 1.00 79.56 103 GLY A N 1
ATOM 807 C CA . GLY A 1 103 ? -7.996 -17.147 3.855 1.00 79.56 103 GLY A CA 1
ATOM 808 C C . GLY A 1 103 ? -8.492 -15.745 4.114 1.00 79.56 103 GLY A C 1
ATOM 809 O O . GLY A 1 103 ? -8.530 -14.914 3.215 1.00 79.56 103 GLY A O 1
ATOM 810 N N . THR A 1 104 ? -8.873 -15.469 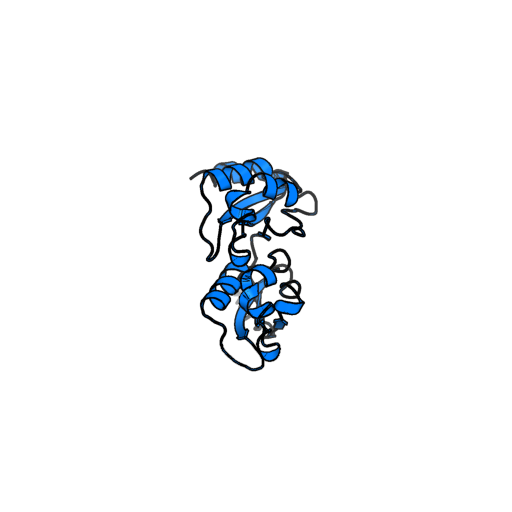5.351 1.00 65.19 104 THR A N 1
ATOM 811 C CA . THR A 1 104 ? -9.297 -14.129 5.720 1.00 65.19 104 THR A CA 1
ATOM 812 C C . THR A 1 104 ? -8.074 -13.215 5.756 1.00 65.19 104 THR A C 1
ATOM 814 O O . THR A 1 104 ? -7.180 -13.376 6.590 1.00 65.19 104 THR A O 1
ATOM 817 N N . SER A 1 105 ? -8.038 -12.226 4.859 1.00 64.75 105 SER A N 1
ATOM 818 C CA . SER A 1 105 ? -7.356 -10.964 5.157 1.00 64.75 105 SER A CA 1
ATOM 819 C C . SER A 1 105 ? -8.037 -10.435 6.419 1.00 64.75 105 SER A C 1
ATOM 821 O O . SER A 1 105 ? -9.202 -10.046 6.411 1.00 64.75 105 SER A O 1
ATOM 823 N N . THR A 1 106 ? -7.357 -10.570 7.558 1.00 63.38 106 THR A N 1
ATOM 824 C CA . THR A 1 106 ? -7.926 -10.132 8.840 1.00 63.38 106 THR A CA 1
ATOM 825 C C . THR A 1 106 ? -7.814 -8.628 9.018 1.00 63.38 106 THR A C 1
ATOM 827 O O . THR A 1 106 ? -8.410 -8.118 9.955 1.00 63.38 106 THR A O 1
ATOM 830 N N . SER A 1 107 ? -7.089 -7.937 8.133 1.00 78.38 107 SER A N 1
ATOM 831 C CA . SER A 1 107 ? -6.858 -6.497 8.162 1.00 78.38 107 SER A CA 1
ATOM 832 C C . SER A 1 107 ? -6.911 -5.869 6.778 1.00 78.38 107 SER A C 1
ATOM 834 O O . SER A 1 107 ? -6.460 -6.457 5.797 1.00 78.38 107 SER A O 1
ATOM 836 N N . CYS A 1 108 ? -7.449 -4.656 6.741 1.00 85.88 108 CYS A N 1
ATOM 837 C CA . CYS A 1 108 ? -7.277 -3.685 5.677 1.00 85.88 108 CYS A CA 1
ATOM 838 C C . CYS A 1 108 ? -5.873 -3.081 5.768 1.00 85.88 108 CYS A C 1
ATOM 840 O O . CYS A 1 108 ? -5.340 -2.933 6.869 1.00 85.88 108 CYS A O 1
ATOM 842 N N . ARG A 1 109 ? -5.313 -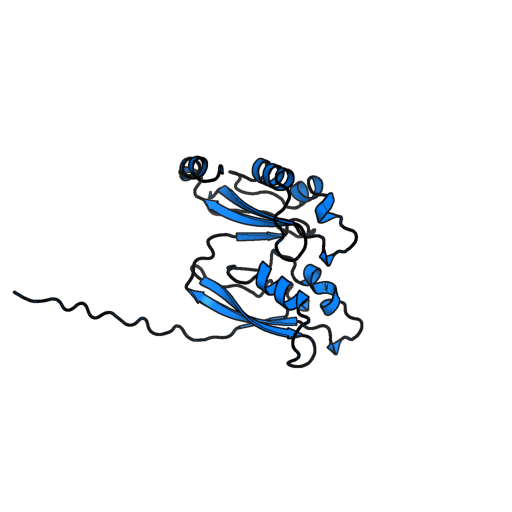2.689 4.623 1.00 89.31 109 ARG A N 1
ATOM 843 C CA . ARG A 1 109 ? -4.072 -1.922 4.540 1.00 89.31 109 ARG A CA 1
ATOM 844 C C . ARG A 1 109 ? -4.287 -0.704 3.656 1.00 89.31 109 ARG A C 1
ATOM 846 O O . ARG A 1 109 ? -4.867 -0.832 2.584 1.00 89.31 109 ARG A O 1
ATOM 853 N N . VAL A 1 110 ? -3.794 0.447 4.096 1.00 90.44 110 VAL A N 1
ATOM 854 C CA . VAL A 1 110 ? -3.836 1.703 3.336 1.00 90.44 110 VAL A CA 1
ATOM 855 C C . VAL A 1 110 ? -2.499 2.425 3.441 1.00 90.44 110 VAL A C 1
ATOM 857 O O . VAL A 1 110 ? -1.867 2.387 4.497 1.00 90.44 110 VAL A O 1
ATOM 860 N N . ASN A 1 111 ? -2.070 3.082 2.364 1.00 90.44 111 ASN A N 1
ATOM 861 C CA . ASN A 1 111 ? -0.968 4.039 2.409 1.00 90.44 111 ASN A CA 1
ATOM 862 C C . ASN A 1 111 ? -1.532 5.443 2.649 1.00 90.44 111 ASN A C 1
ATOM 864 O O . ASN A 1 111 ? -2.369 5.889 1.870 1.00 90.44 111 ASN A O 1
ATOM 868 N N . VAL A 1 112 ? -1.115 6.146 3.705 1.00 91.81 112 VAL A N 1
ATOM 869 C CA . VAL A 1 112 ? -1.700 7.459 4.069 1.00 91.81 112 VAL A CA 1
ATOM 870 C C . VAL A 1 112 ? -0.969 8.667 3.474 1.00 91.81 112 VAL A C 1
ATOM 872 O O . VAL A 1 112 ? -1.472 9.781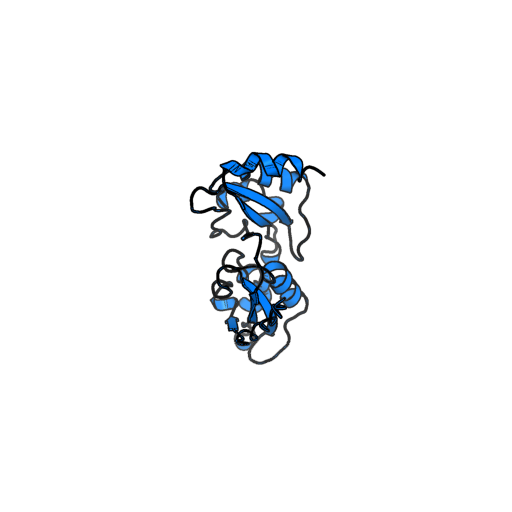 3.571 1.00 91.81 112 VAL A O 1
ATOM 875 N N . CYS A 1 113 ? 0.198 8.476 2.857 1.00 89.44 113 CYS A N 1
ATOM 876 C CA . CYS A 1 113 ? 0.971 9.571 2.258 1.00 89.44 113 CYS A CA 1
ATOM 877 C C . CYS A 1 113 ? 0.490 10.080 0.879 1.00 89.44 113 CYS A C 1
ATOM 879 O O . CYS A 1 113 ? 0.648 11.281 0.622 1.00 89.44 113 CYS A O 1
ATOM 881 N N . PRO A 1 114 ? -0.068 9.239 -0.019 1.00 86.50 114 PRO A N 1
ATOM 882 C CA . PRO A 1 114 ? -0.563 9.685 -1.320 1.00 86.50 114 PRO A CA 1
ATOM 883 C C . PRO A 1 114 ? -1.665 10.742 -1.188 1.00 86.50 114 PRO A C 1
ATOM 885 O O . PRO A 1 114 ? -2.552 10.605 -0.348 1.00 86.50 114 PRO A O 1
ATOM 888 N N . GLU A 1 115 ? -1.658 11.761 -2.056 1.00 81.12 115 GLU A N 1
ATOM 889 C CA . GLU A 1 115 ? -2.658 12.852 -2.035 1.00 81.12 115 GLU A CA 1
ATOM 890 C C . GLU A 1 115 ? -4.096 12.337 -2.169 1.00 81.12 115 GLU A C 1
ATOM 892 O O . GLU A 1 115 ? -5.014 12.837 -1.525 1.00 81.12 115 GLU A O 1
ATOM 897 N N . ASN A 1 116 ? -4.284 11.296 -2.981 1.00 82.88 116 ASN A N 1
ATOM 898 C CA . ASN A 1 116 ? -5.591 10.700 -3.249 1.00 82.88 116 ASN A CA 1
ATOM 899 C C . ASN A 1 116 ? -5.922 9.536 -2.303 1.00 82.88 116 ASN A C 1
ATOM 901 O O . ASN A 1 116 ? -6.857 8.780 -2.568 1.00 82.88 116 ASN A O 1
ATOM 905 N N . SER A 1 117 ? -5.152 9.351 -1.227 1.00 86.94 117 SER A N 1
ATOM 906 C CA . SER A 1 117 ? -5.406 8.267 -0.285 1.00 86.94 117 SER A CA 1
ATOM 907 C C . SER A 1 117 ? -6.767 8.449 0.401 1.00 86.94 117 SER A C 1
ATOM 909 O O . SER A 1 117 ? -7.045 9.519 0.955 1.00 86.94 117 SER A O 1
ATOM 911 N N . PRO A 1 118 ? -7.622 7.409 0.440 1.00 84.62 118 PRO A N 1
ATOM 912 C CA . PRO A 1 118 ? -8.910 7.487 1.127 1.00 84.62 118 PRO A CA 1
ATOM 913 C C . PRO A 1 118 ? -8.766 7.527 2.659 1.00 84.62 118 PRO A C 1
ATOM 915 O O . PRO A 1 118 ? -9.737 7.828 3.364 1.00 84.62 118 PRO A O 1
ATOM 918 N N . GLY A 1 119 ? -7.570 7.236 3.182 1.00 90.88 119 GLY A N 1
ATOM 919 C CA . GLY A 1 119 ? -7.324 7.040 4.606 1.00 90.88 119 GLY A CA 1
ATOM 920 C C . GLY A 1 119 ? -7.963 5.757 5.139 1.00 90.88 119 GLY A C 1
ATOM 921 O O . GLY A 1 119 ? -8.309 4.844 4.391 1.00 90.88 119 GLY A O 1
ATOM 922 N N . LEU A 1 120 ? -8.116 5.672 6.458 1.00 93.12 120 LEU A N 1
ATOM 923 C CA . LEU A 1 120 ? -8.720 4.509 7.099 1.00 93.12 120 LEU A CA 1
ATOM 924 C C . LEU A 1 120 ? -10.234 4.688 7.140 1.00 93.12 120 LEU A C 1
ATOM 926 O O . LEU A 1 120 ? -10.734 5.726 7.580 1.00 93.12 120 LEU A O 1
ATOM 930 N N . LYS A 1 121 ? -10.978 3.660 6.733 1.00 91.88 121 LYS A N 1
ATOM 931 C CA . LYS A 1 121 ? -12.441 3.696 6.743 1.00 91.88 121 LYS A CA 1
ATOM 932 C C . LYS A 1 121 ? -13.040 2.348 7.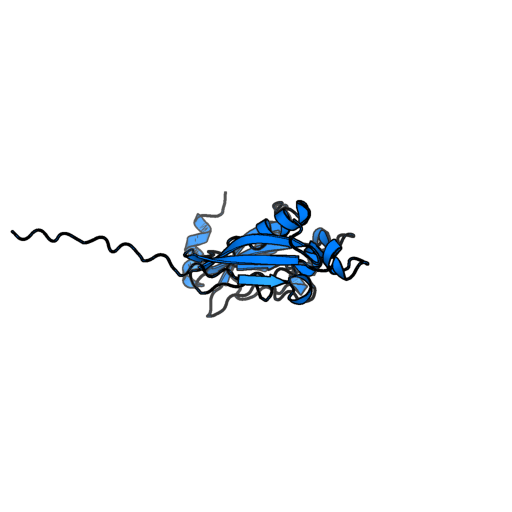102 1.00 91.88 121 LYS A C 1
ATOM 934 O O . LYS A 1 121 ? -12.633 1.315 6.572 1.00 91.88 121 LYS A O 1
ATOM 939 N N . CYS A 1 122 ? -14.059 2.395 7.951 1.00 89.12 122 CYS A N 1
ATOM 940 C CA . CYS A 1 122 ? -14.928 1.279 8.266 1.00 89.12 122 CYS A CA 1
ATOM 941 C C . CYS A 1 122 ? -16.358 1.562 7.815 1.00 89.12 122 CYS A C 1
ATOM 943 O O . CYS A 1 122 ? -16.904 2.644 8.024 1.00 89.12 122 CYS A O 1
ATOM 945 N N . LEU A 1 123 ? -16.960 0.570 7.164 1.00 84.38 123 LEU A N 1
ATOM 946 C CA . LEU A 1 123 ? -18.359 0.607 6.747 1.00 84.38 123 LEU A CA 1
ATOM 947 C C . LEU A 1 123 ? -19.250 -0.023 7.828 1.00 84.38 123 LEU A C 1
ATOM 949 O O . LEU A 1 123 ? -18.765 -0.646 8.773 1.00 84.38 123 LEU A O 1
ATOM 953 N N . ASN A 1 124 ? -20.568 0.127 7.677 1.00 85.44 124 ASN A N 1
ATOM 954 C CA . ASN A 1 124 ? -21.580 -0.594 8.464 1.00 85.44 124 ASN A CA 1
ATOM 955 C C . ASN A 1 124 ? -21.490 -0.388 9.990 1.00 85.44 124 ASN A C 1
ATOM 957 O O . ASN A 1 124 ? -21.714 -1.317 10.764 1.00 85.44 124 ASN A O 1
ATOM 961 N N . GLY A 1 125 ? -21.152 0.827 10.435 1.00 80.12 125 GLY A N 1
ATOM 962 C CA . GLY A 1 125 ? -21.073 1.163 11.864 1.00 80.12 125 GLY A CA 1
ATOM 963 C C . GLY A 1 125 ? -19.892 0.522 12.603 1.00 80.12 125 GLY A C 1
ATOM 964 O O . GLY A 1 125 ? -19.844 0.571 13.834 1.00 80.12 125 GLY A O 1
ATOM 965 N N . GLY A 1 126 ? -18.951 -0.079 11.869 1.00 89.19 126 GLY A N 1
ATOM 966 C CA . GLY A 1 126 ? -17.679 -0.523 12.416 1.00 89.19 126 GLY A CA 1
ATOM 967 C C . GLY A 1 126 ? -16.783 0.654 12.795 1.00 89.19 126 GLY A C 1
ATOM 968 O O . GLY A 1 126 ? -16.897 1.754 12.250 1.00 89.19 126 GLY A O 1
ATOM 969 N N . VAL A 1 127 ? -15.871 0.398 13.721 1.00 92.50 127 VAL A N 1
ATOM 970 C CA . VAL A 1 127 ? -14.823 1.327 14.129 1.00 92.50 127 VAL A CA 1
ATOM 971 C C . VAL A 1 127 ? -13.458 0.732 13.828 1.00 92.50 127 VAL A C 1
ATOM 973 O O . VAL A 1 127 ? -13.272 -0.486 13.836 1.00 92.50 127 VAL A O 1
ATOM 976 N N . ILE A 1 128 ? -12.525 1.619 13.524 1.00 93.38 128 ILE A N 1
ATOM 977 C CA . ILE A 1 128 ? -11.141 1.320 13.203 1.00 93.38 128 ILE A CA 1
ATOM 978 C C . ILE A 1 128 ? -10.450 0.824 14.468 1.00 93.38 128 ILE A C 1
ATOM 980 O O . ILE A 1 128 ? -10.527 1.469 15.515 1.00 93.38 128 ILE A O 1
ATOM 984 N N . HIS A 1 129 ? -9.750 -0.295 14.331 1.00 92.12 129 HIS A N 1
ATOM 985 C CA . HIS A 1 129 ? -8.721 -0.722 15.259 1.00 92.12 129 HIS A CA 1
ATOM 986 C C . HIS A 1 129 ? -7.389 -0.839 14.516 1.00 92.12 129 HIS A C 1
ATOM 988 O O . HIS A 1 129 ? -7.271 -1.637 13.577 1.00 92.12 129 HIS A O 1
ATOM 994 N N . VAL A 1 130 ? -6.411 -0.014 14.888 1.00 91.94 130 VAL A N 1
ATOM 995 C CA . VAL A 1 130 ? -5.085 0.014 14.255 1.00 91.94 130 VAL A CA 1
ATOM 996 C C . VAL A 1 130 ? -4.243 -1.131 14.809 1.00 91.94 130 VAL A C 1
ATOM 998 O O . VAL A 1 130 ? -4.042 -1.229 16.012 1.00 91.94 130 VAL A O 1
ATOM 1001 N N . LYS A 1 131 ? -3.724 -1.992 13.927 1.00 89.94 131 LYS A N 1
ATOM 1002 C CA . LYS A 1 131 ? -2.913 -3.157 14.310 1.00 89.94 131 LYS A CA 1
ATOM 1003 C C . LYS A 1 131 ? -1.422 -2.910 14.169 1.00 89.94 131 LYS A C 1
ATOM 1005 O O . LYS A 1 131 ? -0.651 -3.269 15.051 1.00 89.94 131 LYS A O 1
ATOM 1010 N N . LYS A 1 132 ? -0.995 -2.393 13.016 1.00 89.75 132 LYS A N 1
ATOM 1011 C CA . LYS A 1 132 ? 0.424 -2.174 12.706 1.00 89.75 132 LYS A CA 1
ATOM 1012 C C . LYS A 1 132 ? 0.587 -0.951 11.829 1.00 89.75 132 LYS A C 1
ATOM 1014 O O . LYS A 1 132 ? -0.272 -0.656 11.002 1.00 89.75 132 LYS A O 1
ATOM 1019 N N . VAL A 1 133 ? 1.722 -0.285 11.991 1.00 90.75 133 VAL A N 1
ATOM 1020 C CA . VAL A 1 133 ? 2.118 0.829 11.139 1.00 90.75 133 VAL A CA 1
ATOM 1021 C C . VAL A 1 133 ? 3.539 0.580 10.651 1.00 90.75 133 VAL A C 1
ATOM 1023 O O . VAL A 1 133 ? 4.444 0.330 11.452 1.00 90.75 133 VAL A O 1
ATOM 1026 N N . PHE A 1 134 ? 3.719 0.651 9.337 1.00 89.56 134 PHE A N 1
ATOM 1027 C CA . PHE A 1 134 ? 5.012 0.535 8.682 1.00 89.56 134 PHE A CA 1
ATOM 1028 C C . PHE A 1 134 ? 5.381 1.855 8.024 1.00 89.56 134 PHE A C 1
ATOM 1030 O O . PHE A 1 134 ? 4.551 2.474 7.360 1.00 89.56 134 PHE A O 1
ATOM 1037 N N . CYS A 1 135 ? 6.625 2.269 8.209 1.00 85.12 135 CYS A N 1
ATOM 1038 C CA . CYS A 1 135 ? 7.177 3.505 7.684 1.00 85.12 135 CYS A CA 1
ATOM 1039 C C . CYS A 1 135 ? 8.335 3.142 6.773 1.00 85.12 135 CYS A C 1
ATOM 1041 O O . CYS A 1 135 ? 9.166 2.321 7.154 1.00 85.12 135 CYS A O 1
ATOM 1043 N N . LYS A 1 136 ? 8.442 3.811 5.624 1.00 74.94 136 LYS A N 1
ATOM 1044 C CA . LYS A 1 136 ? 9.473 3.540 4.608 1.00 74.94 136 LYS A CA 1
ATOM 1045 C C . LYS A 1 136 ? 9.277 2.180 3.916 1.00 74.94 136 LYS A C 1
ATOM 1047 O O . LYS A 1 136 ? 8.305 1.459 4.143 1.00 74.94 136 LYS A O 1
ATOM 1052 N N . TYR A 1 137 ? 10.177 1.878 2.982 1.00 67.62 137 TYR A N 1
ATOM 1053 C CA . TYR A 1 137 ? 10.148 0.648 2.190 1.00 67.62 137 TYR A CA 1
ATOM 1054 C C . TYR A 1 137 ? 10.402 -0.611 3.052 1.00 67.62 137 TYR A C 1
ATOM 1056 O O . TYR A 1 137 ? 10.775 -0.517 4.218 1.00 67.62 137 TYR A O 1
ATOM 1064 N N . GLU A 1 138 ? 10.171 -1.801 2.483 1.00 64.50 138 GLU A N 1
ATOM 1065 C CA . GLU A 1 138 ? 10.452 -3.113 3.111 1.00 64.50 138 GLU A CA 1
ATOM 1066 C C . GLU A 1 138 ? 9.632 -3.489 4.360 1.00 64.50 138 GLU A C 1
ATOM 1068 O O . GLU A 1 138 ? 9.886 -4.522 4.977 1.00 64.50 138 GLU A O 1
ATOM 1073 N N . GLY A 1 139 ? 8.591 -2.727 4.706 1.00 67.44 139 GLY A N 1
ATOM 1074 C CA . GLY A 1 139 ? 7.765 -3.058 5.870 1.00 67.44 139 GLY A CA 1
ATOM 1075 C C . GLY A 1 139 ? 8.511 -2.846 7.188 1.00 67.44 139 GLY A C 1
ATOM 1076 O O . GLY A 1 139 ? 8.303 -3.587 8.150 1.00 67.44 139 GLY A O 1
ATOM 1077 N N . VAL A 1 140 ? 9.386 -1.838 7.233 1.00 81.81 140 VAL A N 1
ATOM 1078 C CA . VAL A 1 140 ? 10.011 -1.377 8.474 1.00 81.81 140 VAL A CA 1
ATOM 1079 C C . VAL A 1 140 ? 8.922 -0.829 9.393 1.00 81.81 140 VAL A C 1
ATOM 1081 O O . VAL A 1 140 ? 8.092 -0.018 8.988 1.00 81.81 140 VAL A O 1
ATOM 1084 N N . ILE A 1 141 ? 8.890 -1.300 10.638 1.00 84.94 141 ILE A N 1
ATOM 1085 C CA . ILE A 1 141 ? 7.926 -0.826 11.635 1.00 84.94 141 ILE A CA 1
ATOM 1086 C C . ILE A 1 141 ? 8.259 0.632 11.974 1.00 84.94 141 ILE A C 1
ATOM 1088 O O . ILE A 1 141 ? 9.424 0.974 12.176 1.00 84.94 141 ILE A O 1
ATOM 1092 N N . CYS A 1 142 ? 7.242 1.495 12.017 1.00 87.88 142 CYS A N 1
ATOM 1093 C CA . CYS A 1 142 ? 7.419 2.890 12.417 1.00 87.88 142 CYS A CA 1
ATOM 1094 C C . CYS A 1 142 ? 7.941 3.026 13.854 1.00 87.88 142 CYS A C 1
ATOM 1096 O O . CYS A 1 142 ? 7.827 2.106 14.664 1.00 87.88 142 CYS A O 1
ATOM 1098 N N . SER A 1 143 ? 8.434 4.218 14.204 1.00 89.56 143 SER A N 1
ATOM 1099 C CA . SER A 1 143 ? 8.733 4.534 15.603 1.00 89.56 143 SER A CA 1
ATOM 1100 C C . SER A 1 143 ? 7.483 4.402 16.485 1.00 89.56 143 SER A C 1
ATOM 1102 O O . SER A 1 143 ? 6.349 4.561 16.015 1.00 89.56 143 SER A O 1
ATOM 1104 N N . TRP A 1 144 ? 7.685 4.145 17.778 1.00 88.25 144 TRP A N 1
ATOM 1105 C CA . TRP A 1 144 ? 6.583 4.023 18.733 1.00 88.25 144 TRP A CA 1
ATOM 1106 C C . TRP A 1 144 ? 5.737 5.300 18.798 1.00 88.25 144 TRP A C 1
ATOM 1108 O O . TRP A 1 144 ? 4.513 5.232 18.825 1.00 88.25 144 TRP A O 1
ATOM 1118 N N . GLU A 1 145 ? 6.367 6.472 18.727 1.00 89.56 145 GLU A N 1
ATOM 1119 C CA . GLU A 1 145 ? 5.685 7.769 18.717 1.00 89.56 145 GLU A CA 1
ATOM 1120 C C . GLU A 1 145 ? 4.771 7.905 17.497 1.00 89.56 145 GLU A C 1
ATOM 1122 O O . GLU A 1 145 ? 3.630 8.345 17.611 1.00 89.56 145 GLU A O 1
ATOM 1127 N N . THR A 1 146 ? 5.251 7.470 16.330 1.00 89.31 146 THR A N 1
ATOM 1128 C CA . THR A 1 146 ? 4.478 7.488 15.082 1.00 89.31 146 THR A CA 1
ATOM 1129 C C . THR A 1 146 ? 3.255 6.579 15.183 1.00 89.31 146 THR A C 1
ATOM 1131 O O . THR A 1 146 ? 2.146 6.975 14.815 1.00 89.31 146 THR A O 1
ATOM 1134 N N . TYR A 1 147 ? 3.451 5.372 15.721 1.00 91.31 147 TYR A N 1
ATOM 1135 C CA . TYR A 1 147 ? 2.365 4.437 15.990 1.00 91.31 147 TYR A CA 1
ATOM 1136 C C . TYR A 1 147 ? 1.331 5.047 16.943 1.00 91.31 147 TYR A C 1
ATOM 1138 O O . TYR A 1 147 ? 0.146 5.073 16.617 1.00 91.31 147 TYR A O 1
ATOM 1146 N N . VAL A 1 148 ? 1.768 5.593 18.082 1.00 90.38 148 VAL A N 1
ATOM 1147 C CA . VAL A 1 148 ? 0.885 6.196 19.092 1.00 90.38 148 VAL A CA 1
ATOM 1148 C C . VAL A 1 148 ? 0.109 7.381 18.524 1.00 90.38 148 VAL A C 1
ATOM 1150 O O . VAL A 1 148 ? -1.086 7.494 18.797 1.00 90.38 148 VAL A O 1
ATOM 1153 N N . THR A 1 149 ? 0.729 8.235 17.707 1.00 90.00 149 THR A N 1
ATOM 1154 C CA . THR A 1 149 ? 0.034 9.348 17.043 1.00 90.00 149 THR A CA 1
ATOM 1155 C C . THR A 1 149 ? -1.085 8.839 16.138 1.00 90.00 149 THR A C 1
ATOM 1157 O O . THR A 1 149 ? -2.228 9.275 16.274 1.00 90.00 149 THR A O 1
ATOM 1160 N N . LEU A 1 150 ? -0.797 7.878 15.255 1.00 90.69 150 LEU A N 1
ATOM 1161 C CA . LEU A 1 150 ? -1.804 7.300 14.358 1.00 90.69 150 LEU A CA 1
ATOM 1162 C C . LEU A 1 150 ? -2.916 6.580 15.121 1.00 90.69 150 LEU A C 1
ATOM 1164 O O . LEU A 1 150 ? -4.095 6.781 14.830 1.00 90.69 150 LEU A O 1
ATOM 1168 N N . TYR A 1 151 ? -2.544 5.779 16.117 1.00 92.12 151 TYR A N 1
ATOM 1169 C CA . TYR A 1 151 ? -3.483 5.083 16.985 1.00 92.12 151 TYR A CA 1
ATOM 1170 C C . TYR A 1 151 ? -4.406 6.087 17.683 1.00 92.12 151 TYR A C 1
ATOM 1172 O O . TYR A 1 151 ? -5.621 6.001 17.567 1.00 92.12 151 TYR A O 1
ATOM 1180 N N . THR A 1 152 ? -3.856 7.119 18.320 1.00 90.88 152 THR A N 1
ATOM 1181 C CA . THR A 1 152 ? -4.641 8.135 19.043 1.00 90.88 152 THR A CA 1
ATOM 1182 C C . THR A 1 152 ? -5.600 8.897 18.128 1.00 90.88 152 THR A C 1
ATOM 1184 O O . THR A 1 152 ? -6.714 9.241 18.530 1.00 90.88 152 THR A O 1
ATOM 1187 N N . LEU A 1 153 ? -5.189 9.166 16.889 1.00 92.25 153 LEU A N 1
ATOM 1188 C CA . LEU A 1 153 ? -6.009 9.906 15.937 1.00 92.25 153 LEU A CA 1
ATOM 1189 C C . LEU A 1 153 ? -7.104 9.053 15.299 1.00 92.25 153 LEU A C 1
ATOM 1191 O O . LEU A 1 153 ? -8.178 9.591 15.033 1.00 92.25 153 LEU A O 1
ATOM 1195 N N . CYS A 1 154 ? -6.866 7.763 15.058 1.00 94.31 154 CYS A N 1
ATOM 1196 C CA . CYS A 1 154 ? -7.762 6.929 14.255 1.00 94.31 154 CYS A CA 1
ATOM 1197 C C . CYS A 1 154 ? -8.524 5.851 15.036 1.00 94.31 154 CYS A C 1
ATOM 1199 O O . CYS A 1 154 ? -9.600 5.448 14.590 1.00 94.31 154 CYS A O 1
ATOM 1201 N N . GLU A 1 155 ? -8.001 5.380 16.169 1.00 93.19 155 GLU A N 1
ATOM 1202 C CA . GLU A 1 155 ? -8.610 4.306 16.955 1.00 93.19 155 GLU A CA 1
ATOM 1203 C C . GLU A 1 155 ? -10.047 4.656 17.358 1.00 93.19 155 GLU A C 1
ATOM 1205 O O . GLU A 1 155 ? -10.363 5.792 17.723 1.00 93.19 155 GLU A O 1
ATOM 1210 N N . ALA A 1 156 ? -10.931 3.660 17.296 1.00 92.06 156 ALA A N 1
ATOM 1211 C CA . ALA A 1 156 ? -12.346 3.761 17.642 1.00 92.06 156 ALA A CA 1
ATOM 1212 C C . ALA A 1 156 ? -13.167 4.750 16.787 1.00 92.06 156 ALA A C 1
ATOM 1214 O O . ALA A 1 156 ? -14.346 4.976 17.077 1.00 92.06 156 ALA A O 1
ATOM 1215 N N . ARG A 1 157 ? -12.605 5.309 15.707 1.00 93.12 157 ARG A N 1
ATOM 1216 C CA . ARG A 1 157 ? -13.344 6.132 14.736 1.00 93.12 157 ARG A CA 1
ATOM 1217 C C . ARG A 1 157 ? -13.894 5.280 13.603 1.00 93.12 157 ARG A C 1
ATOM 1219 O O . ARG A 1 157 ? -13.336 4.247 13.267 1.00 93.12 157 ARG A O 1
ATOM 1226 N N . SER A 1 158 ? -14.967 5.723 12.957 1.00 92.25 158 SER A N 1
ATOM 1227 C CA . SER A 1 158 ? -15.449 5.091 11.719 1.00 92.25 158 SER A CA 1
ATOM 1228 C C . SER A 1 158 ? -14.603 5.466 10.497 1.00 92.25 158 SER A C 1
ATOM 1230 O O . SER A 1 158 ? -14.545 4.710 9.528 1.00 92.25 158 SER A O 1
ATOM 1232 N N . GLN A 1 159 ? -13.944 6.627 10.533 1.00 94.06 159 GLN A N 1
ATOM 1233 C CA . GLN A 1 159 ? -13.090 7.128 9.462 1.00 94.06 159 GLN A CA 1
ATOM 1234 C C . GLN A 1 159 ? -11.946 7.986 10.017 1.00 94.06 159 GLN A C 1
ATOM 1236 O O . GLN A 1 159 ? -12.127 8.736 10.979 1.00 94.06 159 GLN A O 1
ATOM 1241 N N . CYS A 1 160 ? -10.788 7.906 9.364 1.00 93.12 160 CYS A N 1
ATOM 1242 C CA . CYS A 1 160 ? -9.608 8.725 9.607 1.00 93.12 160 CYS A CA 1
ATOM 1243 C C . CYS A 1 160 ? -9.031 9.186 8.257 1.00 93.12 160 CYS A C 1
ATOM 1245 O O . CYS A 1 160 ? -8.554 8.365 7.477 1.00 93.12 160 CYS A O 1
ATOM 1247 N N . SER A 1 161 ? -9.126 10.485 7.953 1.00 90.44 161 SER A N 1
ATOM 1248 C CA . SER A 1 161 ? -8.701 11.057 6.663 1.00 90.44 161 SER A CA 1
ATOM 1249 C C . SER A 1 161 ? -7.180 11.033 6.499 1.00 90.44 161 SER A C 1
ATOM 1251 O O . SER A 1 161 ? -6.465 11.486 7.392 1.00 90.44 161 SER A O 1
ATOM 1253 N N . ALA A 1 162 ? -6.694 10.597 5.333 1.00 86.50 162 ALA A N 1
ATOM 1254 C CA . ALA A 1 162 ? -5.269 10.617 5.004 1.00 86.50 162 ALA A CA 1
ATOM 1255 C C . ALA A 1 162 ? -4.673 12.031 5.032 1.00 86.50 162 ALA A C 1
ATOM 1257 O O . ALA A 1 162 ? -3.588 12.216 5.569 1.00 86.50 162 ALA A O 1
ATOM 1258 N N . GLY A 1 163 ? -5.406 13.046 4.555 1.00 83.88 163 GLY A N 1
ATOM 1259 C CA . GLY A 1 163 ? -4.914 14.428 4.527 1.00 83.88 163 GLY A CA 1
ATOM 1260 C C . GLY A 1 163 ? -4.563 14.972 5.916 1.00 83.88 163 GLY A C 1
ATOM 1261 O O . GLY A 1 163 ? -3.535 15.618 6.084 1.00 83.88 163 GLY A O 1
ATOM 1262 N N . ALA A 1 164 ? -5.364 14.652 6.938 1.00 81.12 164 ALA A N 1
ATOM 1263 C CA . ALA A 1 164 ? -5.057 15.041 8.317 1.00 81.12 164 ALA A CA 1
ATOM 1264 C C . ALA A 1 164 ? -3.869 14.249 8.893 1.00 81.12 164 ALA A C 1
ATOM 1266 O O . ALA A 1 164 ? -3.063 14.805 9.637 1.00 81.12 164 ALA A O 1
ATOM 1267 N N . LEU A 1 165 ? -3.752 12.963 8.540 1.00 85.44 165 LEU A N 1
ATOM 1268 C CA . LEU A 1 165 ? -2.653 12.103 8.988 1.00 85.44 165 LEU A CA 1
ATOM 1269 C C . LEU A 1 165 ? -1.319 12.502 8.353 1.00 85.44 165 LEU A C 1
ATOM 1271 O O . LEU A 1 165 ? -0.287 12.466 9.015 1.00 85.44 165 LEU A O 1
ATOM 1275 N N . LYS A 1 166 ? -1.341 12.942 7.096 1.00 86.12 166 LYS A N 1
ATOM 1276 C CA . LYS A 1 166 ? -0.167 13.432 6.379 1.00 86.12 166 LYS A CA 1
ATOM 1277 C C . LYS A 1 166 ? 0.470 14.633 7.077 1.00 86.12 166 LYS A C 1
ATOM 1279 O O . LYS A 1 166 ? 1.677 14.632 7.292 1.00 86.12 166 LYS A O 1
ATOM 1284 N N . THR A 1 167 ? -0.337 15.603 7.512 1.00 84.94 167 THR A N 1
ATOM 1285 C CA . THR A 1 167 ? 0.138 16.811 8.212 1.00 84.94 167 THR A CA 1
ATOM 1286 C C . THR A 1 167 ? 0.861 16.504 9.523 1.00 84.94 167 THR A C 1
ATOM 1288 O O . THR A 1 167 ? 1.737 17.258 9.936 1.00 84.94 167 THR A O 1
ATOM 1291 N N . VAL A 1 168 ? 0.511 15.402 10.192 1.00 85.19 168 VAL A N 1
ATOM 1292 C CA . VAL A 1 168 ? 1.157 14.984 11.449 1.00 85.19 168 VAL A CA 1
ATOM 1293 C C . VAL A 1 168 ? 2.294 13.981 11.236 1.00 85.19 168 VAL A C 1
ATOM 1295 O O . VAL A 1 168 ? 2.987 13.646 12.194 1.00 85.19 168 VAL A O 1
ATOM 1298 N N . LEU A 1 169 ? 2.520 13.530 9.996 1.00 86.50 169 LEU A N 1
ATOM 1299 C CA . LEU A 1 169 ? 3.593 12.610 9.600 1.00 86.50 169 LEU A CA 1
ATOM 1300 C C . LEU A 1 169 ? 4.497 13.170 8.480 1.00 86.50 169 LEU A C 1
ATOM 1302 O O . LEU A 1 169 ? 4.871 12.415 7.573 1.00 86.50 169 LEU A O 1
ATOM 1306 N N . PRO A 1 170 ? 4.903 14.455 8.521 1.00 82.00 170 PRO A N 1
ATOM 1307 C CA . PRO A 1 170 ? 5.657 15.064 7.425 1.00 82.00 170 PRO A CA 1
ATOM 1308 C C . PRO A 1 170 ? 7.003 14.365 7.209 1.00 82.00 170 PRO A C 1
ATOM 1310 O O . PRO A 1 170 ? 7.415 14.158 6.075 1.00 82.00 170 PRO A O 1
ATOM 1313 N N . VAL A 1 171 ? 7.630 13.883 8.289 1.00 84.50 171 VAL A N 1
ATOM 1314 C CA . VAL A 1 171 ? 8.920 13.174 8.248 1.00 84.50 171 VAL A CA 1
ATOM 1315 C C . VAL A 1 171 ? 8.905 11.979 7.292 1.00 84.50 171 VAL A C 1
ATOM 1317 O O . VAL A 1 171 ? 9.928 11.693 6.690 1.00 84.50 171 VAL A O 1
ATOM 1320 N N . TYR A 1 172 ? 7.768 11.296 7.133 1.00 85.88 172 TYR A N 1
ATOM 1321 C CA . TYR A 1 172 ? 7.664 10.141 6.238 1.00 85.88 172 TYR A CA 1
A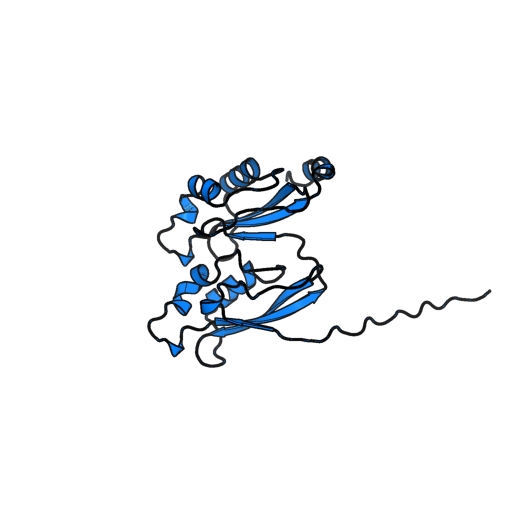TOM 1322 C C . TYR A 1 172 ? 6.968 10.482 4.925 1.00 85.88 172 TYR A C 1
ATOM 1324 O O . TYR A 1 172 ? 7.347 9.961 3.884 1.00 85.88 172 TYR A O 1
ATOM 1332 N N . CYS A 1 173 ? 5.951 11.345 4.946 1.00 87.19 173 CYS A N 1
ATOM 1333 C CA . CYS A 1 173 ? 5.178 11.650 3.743 1.00 87.19 173 CYS A CA 1
ATOM 1334 C C . CYS A 1 173 ? 5.798 12.742 2.857 1.00 87.19 173 CYS A C 1
ATOM 1336 O O . CYS A 1 173 ? 5.360 12.908 1.718 1.00 87.19 173 CYS A O 1
ATOM 1338 N N . GLU A 1 174 ? 6.819 13.453 3.340 1.00 86.19 174 GLU A N 1
ATOM 1339 C CA . GLU A 1 174 ? 7.536 14.505 2.605 1.00 86.19 174 GLU A CA 1
ATOM 1340 C C . GLU A 1 174 ? 9.008 14.149 2.325 1.00 86.19 174 GLU A C 1
ATOM 1342 O O . GLU A 1 174 ? 9.778 15.013 1.908 1.00 86.19 174 GLU A O 1
ATOM 1347 N N . GLU A 1 175 ? 9.402 12.877 2.492 1.00 81.75 175 GLU A N 1
ATOM 1348 C CA . GLU A 1 175 ? 10.755 12.390 2.165 1.00 81.75 175 GLU A CA 1
ATOM 1349 C C . GLU A 1 175 ? 11.179 12.809 0.738 1.00 81.75 175 GLU A C 1
ATOM 1351 O O . GLU A 1 175 ? 10.353 12.803 -0.176 1.00 81.75 175 GLU A O 1
ATOM 1356 N N . PRO A 1 176 ? 12.446 13.165 0.469 1.00 78.00 176 PRO A N 1
ATOM 1357 C CA . PRO A 1 176 ? 12.861 13.652 -0.851 1.00 78.00 176 PRO A CA 1
ATOM 1358 C C . PRO A 1 176 ? 12.579 12.655 -1.982 1.00 78.00 176 PRO A C 1
ATOM 1360 O O . PRO A 1 176 ? 12.142 13.040 -3.067 1.00 78.00 176 PRO A O 1
ATOM 1363 N N . GLU A 1 177 ? 12.770 11.364 -1.712 1.00 75.75 177 GLU A N 1
ATOM 1364 C CA . GLU A 1 177 ? 12.489 10.291 -2.659 1.00 75.75 177 GLU A CA 1
ATOM 1365 C C . GLU A 1 177 ? 11.027 9.840 -2.564 1.00 75.75 177 GLU A C 1
ATOM 1367 O O . GLU A 1 177 ? 10.586 9.310 -1.547 1.00 75.75 177 GLU A O 1
ATOM 1372 N N . VAL A 1 178 ? 10.270 9.999 -3.656 1.00 70.69 178 VAL A N 1
ATOM 1373 C CA . VAL A 1 178 ? 8.839 9.635 -3.726 1.00 70.69 178 VAL A CA 1
ATOM 1374 C C . VAL A 1 178 ? 8.595 8.162 -3.385 1.00 70.69 178 VAL A C 1
ATOM 1376 O O . VAL A 1 178 ? 7.643 7.844 -2.679 1.00 70.69 178 VAL A O 1
ATOM 1379 N N . SER A 1 179 ? 9.489 7.268 -3.807 1.00 66.50 179 SER A N 1
ATOM 1380 C CA . SER A 1 179 ? 9.437 5.833 -3.496 1.00 66.50 179 SER A CA 1
ATOM 1381 C C . SER A 1 179 ? 9.599 5.526 -2.000 1.00 66.50 179 SER A C 1
ATOM 1383 O O . SER A 1 179 ? 9.238 4.435 -1.558 1.00 66.50 179 SER A O 1
ATOM 1385 N N . GLN A 1 180 ? 10.106 6.474 -1.207 1.00 71.56 180 GLN A N 1
ATOM 1386 C CA . GLN A 1 180 ? 10.263 6.352 0.243 1.00 71.56 180 GLN A CA 1
ATOM 1387 C C . GLN A 1 180 ? 9.091 6.963 1.027 1.00 71.56 180 GLN A C 1
ATOM 1389 O O . GLN A 1 180 ? 8.962 6.687 2.222 1.00 71.56 180 GLN A O 1
ATOM 1394 N N . ARG A 1 181 ? 8.202 7.721 0.364 1.00 83.00 181 ARG A N 1
ATOM 1395 C CA . ARG A 1 181 ? 7.047 8.398 0.978 1.00 83.00 181 ARG A CA 1
ATOM 1396 C C . ARG A 1 181 ? 5.899 7.444 1.278 1.00 83.00 181 ARG A C 1
ATOM 1398 O O . ARG A 1 181 ? 4.854 7.492 0.634 1.00 83.00 181 ARG A O 1
ATOM 1405 N N . ASN A 1 182 ? 6.090 6.556 2.246 1.00 86.06 182 ASN A N 1
ATOM 1406 C CA . ASN A 1 182 ? 5.105 5.527 2.557 1.00 86.06 182 ASN A CA 1
ATOM 1407 C C . ASN A 1 182 ? 4.893 5.383 4.059 1.00 86.06 182 ASN A C 1
ATOM 1409 O O . ASN A 1 182 ? 5.838 5.155 4.819 1.00 86.06 182 ASN A O 1
ATOM 1413 N N . VAL A 1 183 ? 3.621 5.444 4.448 1.00 90.81 183 VAL A N 1
ATOM 1414 C CA . VAL A 1 183 ? 3.146 5.054 5.774 1.00 90.81 183 VAL A CA 1
ATOM 1415 C C . VAL A 1 183 ? 1.975 4.105 5.565 1.00 90.81 183 VAL A C 1
ATOM 1417 O O . VAL A 1 183 ? 0.871 4.519 5.209 1.00 90.81 183 VAL A O 1
ATOM 1420 N N . LEU A 1 184 ? 2.241 2.815 5.753 1.00 90.81 184 LEU A N 1
ATOM 1421 C CA . LEU A 1 184 ? 1.265 1.748 5.587 1.00 90.81 184 LEU A CA 1
ATOM 1422 C C . LEU A 1 184 ? 0.617 1.444 6.928 1.00 90.81 184 LEU A C 1
ATOM 1424 O O . LEU A 1 184 ? 1.308 1.115 7.892 1.00 90.81 184 LEU A O 1
ATOM 1428 N N . VAL A 1 185 ? -0.707 1.501 6.973 1.00 91.62 185 VAL A N 1
ATOM 1429 C CA . VAL A 1 185 ? -1.472 1.231 8.188 1.00 91.62 185 VAL A CA 1
ATOM 1430 C C . VAL A 1 185 ? -2.302 -0.026 7.999 1.00 91.62 185 VAL A C 1
ATOM 1432 O O . VAL A 1 185 ? -3.218 -0.046 7.177 1.00 91.62 185 VAL A O 1
ATOM 1435 N N . ASP A 1 186 ? -1.993 -1.057 8.784 1.00 90.31 186 ASP A N 1
ATOM 1436 C CA . ASP A 1 186 ? -2.830 -2.244 8.928 1.00 90.31 186 ASP A CA 1
ATOM 1437 C C . ASP A 1 186 ? -3.883 -1.982 9.992 1.00 90.31 186 ASP A C 1
ATOM 1439 O O . ASP A 1 186 ? -3.552 -1.709 11.149 1.00 90.31 186 ASP A O 1
ATOM 1443 N N . TYR A 1 187 ? -5.152 -2.117 9.629 1.00 91.25 187 TYR A N 1
ATOM 1444 C CA . TYR A 1 187 ? -6.265 -1.905 10.543 1.00 91.25 187 TYR A CA 1
ATOM 1445 C C . TYR A 1 187 ? -7.398 -2.895 10.300 1.00 91.25 187 TYR A C 1
ATOM 1447 O O . TYR A 1 187 ? -7.481 -3.543 9.259 1.00 91.25 187 TYR A O 1
ATOM 1455 N N . VAL A 1 188 ? -8.287 -3.027 11.275 1.00 89.81 188 VAL A N 1
ATOM 1456 C CA . VAL A 1 188 ? -9.485 -3.865 11.172 1.00 89.81 188 VAL A CA 1
ATOM 1457 C C . VAL A 1 188 ? -10.715 -3.046 11.500 1.00 89.81 188 VAL A C 1
ATOM 1459 O O . VAL A 1 188 ? -10.650 -2.095 12.275 1.00 89.81 188 VAL A O 1
ATOM 1462 N N . CYS A 1 189 ? -11.843 -3.439 10.923 1.00 88.19 189 CYS A N 1
ATOM 1463 C CA . CYS A 1 189 ? -13.133 -2.876 11.276 1.00 88.19 189 CYS A CA 1
ATOM 1464 C C . CYS A 1 189 ? -13.819 -3.795 12.267 1.00 88.19 189 CYS A C 1
ATOM 1466 O O . CYS A 1 189 ? -14.271 -4.885 11.915 1.00 88.19 189 CYS A O 1
ATOM 1468 N N . ILE A 1 190 ? -13.887 -3.351 13.515 1.00 87.88 190 ILE A N 1
ATOM 1469 C CA . ILE A 1 190 ? -14.573 -4.073 14.580 1.00 87.88 190 ILE A CA 1
ATOM 1470 C C . ILE A 1 190 ? -15.923 -3.433 14.850 1.00 87.88 190 ILE A C 1
ATOM 1472 O O . ILE A 1 190 ? -16.124 -2.238 14.645 1.00 87.88 190 ILE A O 1
ATOM 1476 N N . ASN A 1 191 ? -16.875 -4.221 15.336 1.00 84.38 191 ASN A N 1
ATOM 1477 C CA . ASN A 1 191 ? -18.111 -3.640 15.836 1.00 84.38 191 ASN A CA 1
ATOM 1478 C C . ASN A 1 191 ? -17.780 -2.766 17.057 1.00 84.38 191 ASN A C 1
ATOM 1480 O O . ASN A 1 191 ? -17.073 -3.223 17.958 1.00 84.38 191 ASN A O 1
ATOM 1484 N N . SER A 1 192 ? -18.312 -1.543 17.113 1.00 76.19 192 SER A N 1
ATOM 1485 C CA . SER A 1 192 ? -18.103 -0.615 18.235 1.00 76.19 192 SER A CA 1
ATOM 1486 C C . SER A 1 192 ? -18.451 -1.232 19.593 1.00 76.19 192 SER A C 1
ATOM 1488 O O . SER A 1 192 ? -17.827 -0.914 20.604 1.00 76.19 192 SER A O 1
ATOM 1490 N N . ARG A 1 193 ? -19.382 -2.194 19.611 1.00 73.75 193 ARG A N 1
ATOM 1491 C CA . ARG A 1 193 ? -19.764 -2.962 20.801 1.00 73.75 193 ARG A CA 1
ATOM 1492 C C . ARG A 1 193 ? -18.694 -3.928 21.306 1.00 73.75 193 ARG A C 1
ATOM 1494 O O . ARG A 1 193 ? -18.870 -4.434 22.397 1.00 73.75 193 ARG A O 1
ATOM 1501 N N . TYR A 1 194 ? -17.625 -4.210 20.565 1.00 71.94 194 TYR A N 1
ATOM 1502 C CA . TYR A 1 194 ? -16.558 -5.133 20.985 1.00 71.94 194 TYR A CA 1
ATOM 1503 C C . TYR A 1 194 ? -15.224 -4.433 21.274 1.00 71.94 194 TYR A C 1
ATOM 1505 O O . TYR A 1 194 ? -14.248 -5.100 21.607 1.00 71.94 194 TYR A O 1
ATOM 1513 N N . LEU A 1 195 ? -15.176 -3.097 21.217 1.00 66.88 195 LEU A N 1
ATOM 1514 C CA . LEU A 1 195 ? -13.952 -2.320 21.453 1.00 66.88 195 LEU A CA 1
ATOM 1515 C C . LEU A 1 195 ? -13.341 -2.577 22.850 1.00 66.88 195 LEU A C 1
ATOM 1517 O O . LEU A 1 195 ? -12.128 -2.527 23.025 1.00 66.88 195 LEU A O 1
ATOM 1521 N N . PHE A 1 196 ? -14.166 -2.905 23.851 1.00 64.31 196 PHE A N 1
ATOM 1522 C CA . PHE A 1 196 ? -13.694 -3.214 25.206 1.00 64.31 196 PHE A CA 1
ATOM 1523 C C . PHE A 1 196 ? -12.921 -4.538 25.312 1.00 64.31 196 PHE A C 1
ATOM 1525 O O . PHE A 1 196 ? -12.163 -4.710 26.262 1.00 64.31 196 PHE A O 1
ATOM 1532 N N . LEU A 1 197 ? -13.089 -5.462 24.359 1.00 61.66 197 LEU A N 1
ATOM 1533 C CA . LEU A 1 197 ? -12.397 -6.755 24.378 1.00 61.66 197 LEU A CA 1
ATOM 1534 C C . LEU A 1 197 ? -10.933 -6.638 23.928 1.00 61.66 197 LEU A C 1
ATOM 1536 O O . LEU A 1 197 ? -10.104 -7.409 24.398 1.00 61.66 197 LEU A O 1
ATOM 1540 N N . LEU A 1 198 ? -10.607 -5.660 23.075 1.00 60.84 198 LEU A N 1
ATOM 1541 C CA . LEU A 1 198 ? -9.254 -5.468 22.531 1.00 60.84 198 LEU A CA 1
ATOM 1542 C C . LEU A 1 198 ? -8.323 -4.682 23.459 1.00 60.84 198 LEU A C 1
ATOM 1544 O O . LEU A 1 198 ? -7.113 -4.889 23.453 1.00 60.84 198 LEU A O 1
ATOM 1548 N N . LYS A 1 199 ? -8.871 -3.832 24.338 1.00 53.91 199 LYS A N 1
ATOM 1549 C CA . LYS A 1 199 ? -8.066 -3.067 25.309 1.00 53.91 199 LYS A CA 1
ATOM 1550 C C . LYS A 1 199 ? -7.255 -3.944 26.278 1.00 53.91 199 LYS A C 1
ATOM 1552 O O . LYS A 1 199 ? -6.347 -3.431 26.919 1.00 53.91 199 LYS A O 1
ATOM 1557 N N . ASN A 1 200 ? -7.557 -5.241 26.370 1.00 45.97 200 ASN A N 1
ATOM 1558 C CA . ASN A 1 200 ? -6.848 -6.196 27.226 1.00 45.97 200 ASN A CA 1
ATOM 1559 C C . ASN A 1 200 ? -5.774 -7.027 26.499 1.00 45.97 200 ASN A C 1
ATOM 1561 O O . ASN A 1 200 ? -5.083 -7.799 27.162 1.00 45.97 200 ASN A O 1
ATOM 1565 N N . THR A 1 201 ? -5.623 -6.903 25.175 1.00 48.91 201 THR A N 1
ATOM 1566 C CA . THR A 1 201 ? -4.726 -7.772 24.387 1.00 48.91 201 THR A CA 1
ATOM 1567 C C . THR A 1 201 ? -3.538 -7.067 23.737 1.00 48.91 201 THR A C 1
ATOM 1569 O O . THR A 1 201 ? -2.535 -7.735 23.507 1.00 48.91 201 THR A O 1
ATOM 1572 N N . ASP A 1 202 ? -3.595 -5.752 23.501 1.00 45.72 202 ASP A N 1
ATOM 1573 C CA . ASP A 1 202 ? -2.602 -5.046 22.664 1.00 45.72 202 ASP A CA 1
ATOM 1574 C C . ASP A 1 202 ? -1.668 -4.075 23.420 1.00 45.72 202 ASP A C 1
ATOM 1576 O O . ASP A 1 202 ? -0.969 -3.278 22.801 1.00 45.72 202 ASP A O 1
ATOM 1580 N N . ILE A 1 203 ? -1.605 -4.141 24.758 1.00 40.16 203 ILE A N 1
ATOM 1581 C CA . ILE A 1 203 ? -0.591 -3.417 25.553 1.00 40.16 203 ILE A CA 1
ATOM 1582 C C . ILE A 1 203 ? 0.509 -4.398 25.983 1.00 40.16 203 ILE A C 1
ATOM 1584 O O . ILE A 1 203 ? 0.544 -4.815 27.143 1.00 40.16 203 ILE A O 1
ATOM 1588 N N . ARG A 1 204 ? 1.382 -4.796 25.050 1.00 35.59 204 ARG A N 1
ATOM 1589 C CA . ARG A 1 204 ? 2.723 -5.343 25.330 1.00 35.59 204 ARG A CA 1
ATOM 1590 C C . ARG A 1 204 ? 3.691 -5.032 24.202 1.00 35.59 204 ARG A C 1
ATOM 1592 O O . ARG A 1 204 ? 3.349 -5.354 23.045 1.00 35.59 204 ARG A O 1
#

Secondary structure (DSSP, 8-state):
----------PPPPP---EEEEHHHHTTTT-B--TTEEEEEEEEEESSSSPBPPHHHHHHHHHHHTT-SB-GGG-HHHHTHHHHT-SSGGG--EEE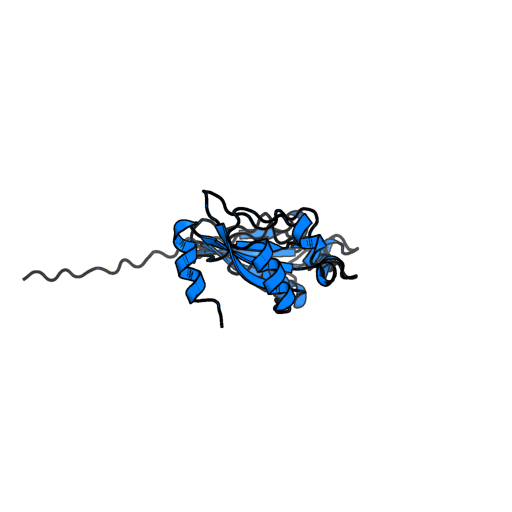EEEEEES---SEEEESSSTT---EE--TTEEEEEEEEEESGGGPBPPHHHHHHHHHHHTT-SEE-HHHHHHH-HHHHT-SSGGG--EEEEEEEEEGGGHHHHTTTS--